Protein AF-A0A3M2FZG3-F1 (afdb_monomer)

Sequence (244 aa):
MKASSLSQKQAELKSMISYQIGRGCAVELEMIRLAETPLAEINPTALADAHWKLSLSLSPRRPELVHLMQSGSHSWASFLGAIPELRRWVIFHLLSVLVFVGVIVTAAQVNDLWWRVAAYTSGAILGATIITVLTLSQKVFNLVYQPEEDRPQGWLFGIRVGFGIALGFALPGDAMLPIIEPSIANPLLAVLGGYSGSIVVEAYRGGVRMYRLMIRRVQEIYAWMRESLRWIHHVIQSIHRKSA

Nearest PDB structures (foldseek):
  8wa3-assembly1_R  TM=3.797E-01  e=3.184E+00  Homo sapiens
  7ew4-assembly1_R  TM=3.924E-01  e=4.025E+00  Homo sapiens
  8q1b-assembly1_c  TM=2.054E-01  e=7.064E+00  Schizosaccharomyces pombe

Foldseek 3Di:
DDLVVLVVLLVLLVVLVVVCVVVVHDDPPVSVVLSVDDSVPHDSVVSVVSSVVSLVVRQPPPVQLVCLVVVVDPDPVVVQHSDPVLNVLSVQLVVLVVQLVVLLVVCVVDVDPVSLLSNQLSLLLNLQSVQLSVVVRCSSVVSDDDPVPPPPSVVLLVQLSVQLSCQLVVDQQCVVPVVDDSSNSSSNSSSNSSNLSVLVVVCVVPDDVSVVVSVVVSVVVVVVVVVVVVVVVVVVVVVVVVVD

Mean predicted aligned error: 15.55 Å

Secondary structure (DSSP, 8-state):
--HHHHHHHHHHHHHHHHHHHHTT----HHHHHHHHS-TTT--HHHHHHHHHHHHHHHSS--HHHHHHHHS----HHHHT-SSHHHHHHHHHHHHHHHHHHHHHHHHHHS--HHHHHHHHHHHHHHHHHHHHHHHHHHHHHH----GGG-S-HHHHHHHHHHHHHHHHHHS-HHHHSTTS-HHHHHHHHHHHHHHHHHHHHHHHHH-GGGHHHHHHHHHHHHHHHHHHHHHHHHHHHHHHTT--

Solvent-accessible surface area (backbone atoms only — not comparable to full-atom values): 12912 Å² total; per-residue (Å²): 134,60,72,74,58,51,59,49,49,37,52,51,36,43,55,51,51,52,52,36,52,77,69,74,43,91,71,63,68,67,54,56,52,60,45,68,46,56,80,93,77,53,55,70,64,61,52,51,49,44,37,47,58,48,40,58,68,62,15,90,43,51,70,67,33,52,47,52,69,69,60,71,57,90,45,77,63,55,75,45,31,74,47,74,66,48,26,53,41,44,53,50,33,56,50,29,49,54,50,29,54,53,34,38,57,48,28,64,74,40,91,42,71,67,38,48,52,46,22,21,48,32,16,2,44,35,14,21,32,53,44,51,44,51,52,49,50,48,44,66,72,67,54,62,72,57,81,90,63,73,58,63,66,67,58,59,40,49,53,7,26,52,39,0,36,51,42,22,71,73,45,64,21,49,79,77,36,70,91,40,59,54,75,53,22,22,25,51,40,0,18,51,22,3,36,52,21,56,49,57,55,44,42,74,70,63,46,87,84,42,62,65,58,44,54,52,52,53,50,52,51,53,51,52,47,55,51,52,52,51,49,51,52,50,51,54,54,56,52,55,66,73,77,109

Structure (mmCIF, N/CA/C/O backbone):
data_AF-A0A3M2FZG3-F1
#
_entry.id   AF-A0A3M2FZG3-F1
#
loop_
_atom_site.group_PDB
_atom_site.id
_atom_site.type_symbol
_atom_site.label_atom_id
_atom_site.label_alt_id
_atom_site.label_comp_id
_atom_site.label_asym_id
_atom_site.label_entity_id
_atom_site.label_seq_id
_atom_site.pdbx_PDB_ins_code
_atom_site.Cartn_x
_atom_site.Cartn_y
_atom_site.Cartn_z
_atom_site.occupancy
_atom_site.B_iso_or_equiv
_atom_site.auth_seq_id
_atom_site.auth_comp_id
_atom_site.auth_asym_id
_atom_site.auth_atom_id
_atom_site.pdbx_PDB_model_num
ATOM 1 N N . MET A 1 1 ? -27.263 16.418 19.079 1.00 49.25 1 MET A N 1
ATOM 2 C CA . MET A 1 1 ? -26.901 15.247 18.240 1.00 49.25 1 MET A CA 1
ATOM 3 C C . MET A 1 1 ? -28.152 14.757 17.521 1.00 49.25 1 MET A C 1
ATOM 5 O O . MET A 1 1 ? -29.189 14.688 18.162 1.00 49.25 1 MET A O 1
ATOM 9 N N . LYS A 1 2 ? -28.102 14.481 16.210 1.00 48.41 2 LYS A N 1
ATOM 10 C CA . LYS A 1 2 ? -29.268 13.971 15.454 1.00 48.41 2 LYS A CA 1
ATOM 11 C C . LYS A 1 2 ? -29.508 12.492 15.789 1.00 48.41 2 LYS A C 1
ATOM 13 O O . LYS A 1 2 ? -28.533 11.763 15.954 1.00 48.41 2 LYS A O 1
ATOM 18 N N . ALA A 1 3 ? -30.760 12.032 15.827 1.00 50.44 3 ALA A N 1
ATOM 19 C CA . ALA A 1 3 ? -31.110 10.632 16.123 1.00 50.44 3 ALA A CA 1
ATOM 20 C C . ALA A 1 3 ? -30.364 9.607 15.237 1.00 50.44 3 ALA A C 1
ATOM 22 O O . ALA A 1 3 ? -29.937 8.565 15.726 1.00 50.44 3 ALA A O 1
ATOM 23 N N . SER A 1 4 ? -30.085 9.959 13.975 1.00 54.38 4 SER A N 1
ATOM 24 C CA . SER A 1 4 ? -29.298 9.139 13.040 1.00 54.38 4 SER A CA 1
ATOM 25 C C . SER A 1 4 ? -27.842 8.903 13.473 1.00 54.38 4 SER A C 1
ATOM 27 O O . SER A 1 4 ? -27.245 7.900 13.102 1.00 54.38 4 SER A O 1
ATOM 29 N N . SER A 1 5 ? -27.261 9.812 14.265 1.00 70.31 5 SER A N 1
ATOM 30 C CA . SER A 1 5 ? -25.892 9.678 14.791 1.00 70.31 5 SER A CA 1
ATOM 31 C C . SER A 1 5 ? -25.808 8.777 16.026 1.00 70.31 5 SER A C 1
ATOM 33 O O . SER A 1 5 ? -24.759 8.198 16.289 1.00 70.31 5 SER A O 1
ATOM 35 N N . LEU A 1 6 ? -26.909 8.639 16.774 1.00 72.06 6 LEU A N 1
ATOM 36 C CA . LEU A 1 6 ? -26.988 7.786 17.963 1.00 72.06 6 LEU A CA 1
ATOM 37 C C . LEU A 1 6 ? -27.172 6.318 17.583 1.00 72.06 6 LEU A C 1
ATOM 39 O O . LEU A 1 6 ? -26.445 5.467 18.087 1.00 72.06 6 LEU A O 1
ATOM 43 N N . SER A 1 7 ? -28.076 6.038 16.641 1.00 74.06 7 SER A N 1
ATOM 44 C CA . SER A 1 7 ? -28.278 4.686 16.108 1.00 74.06 7 SER A CA 1
ATOM 45 C C . SER A 1 7 ? -27.004 4.125 15.481 1.00 74.06 7 SER A C 1
ATOM 47 O O . SER A 1 7 ? -26.666 2.965 15.701 1.00 74.06 7 SER A O 1
ATOM 49 N N . GLN A 1 8 ? -26.263 4.963 14.749 1.00 70.75 8 GLN A N 1
ATOM 50 C CA . GLN A 1 8 ? -24.986 4.579 14.159 1.00 70.75 8 GLN A CA 1
ATOM 51 C C . GLN A 1 8 ? -23.933 4.269 15.236 1.00 70.75 8 GLN A C 1
ATOM 53 O O . GLN A 1 8 ? -23.361 3.184 15.218 1.00 70.75 8 GLN A O 1
ATOM 58 N N . LYS A 1 9 ? -23.742 5.154 16.224 1.00 68.88 9 LYS A N 1
ATOM 59 C CA . LYS A 1 9 ? -22.801 4.923 17.336 1.00 68.88 9 LYS A CA 1
ATOM 60 C C . LYS A 1 9 ? -23.129 3.673 18.150 1.00 68.88 9 LYS A C 1
ATOM 62 O O . LYS A 1 9 ? -22.224 2.985 18.609 1.00 68.88 9 LYS A O 1
ATOM 67 N N . GLN A 1 10 ? -24.410 3.361 18.332 1.00 78.88 10 GLN A N 1
ATOM 68 C CA . GLN A 1 10 ? -24.822 2.145 19.026 1.00 78.88 10 GLN A CA 1
ATOM 69 C C . GLN A 1 10 ? -24.515 0.884 18.207 1.00 78.88 10 GLN A C 1
ATOM 71 O O . GLN A 1 10 ? -24.037 -0.104 18.763 1.00 78.88 10 GLN A O 1
ATOM 76 N N . ALA A 1 11 ? -24.749 0.911 16.892 1.00 70.31 11 ALA A N 1
ATOM 77 C CA . ALA A 1 11 ? -24.386 -0.191 16.003 1.00 70.31 11 ALA A CA 1
ATOM 78 C C . ALA A 1 11 ? -22.863 -0.411 15.962 1.00 70.31 11 ALA A C 1
ATOM 80 O O . ALA A 1 11 ? -22.399 -1.547 16.064 1.00 70.31 11 ALA A O 1
ATOM 81 N N . GLU A 1 12 ? -22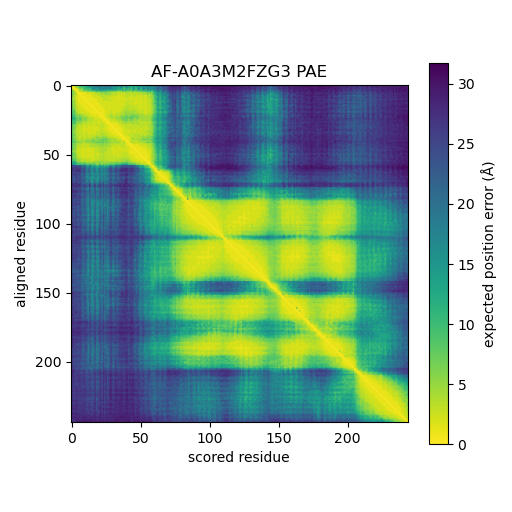.091 0.676 15.891 1.00 63.59 12 GLU A N 1
ATOM 82 C CA . GLU A 1 12 ? -20.628 0.661 15.971 1.00 63.59 12 GLU A CA 1
ATOM 83 C C . GLU A 1 12 ? -20.161 0.055 17.302 1.00 63.59 12 GLU A C 1
ATOM 85 O O . GLU A 1 12 ? -19.344 -0.864 17.292 1.00 63.59 12 GLU A O 1
ATOM 90 N N . LEU A 1 13 ? -20.741 0.475 18.436 1.00 77.62 13 LEU A N 1
ATOM 91 C CA . LEU A 1 13 ? -20.451 -0.088 19.759 1.00 77.62 13 LEU A CA 1
ATOM 92 C C . LEU A 1 13 ? -20.741 -1.597 19.824 1.00 77.62 13 LEU A C 1
ATOM 94 O O . LEU A 1 13 ? -19.891 -2.349 20.292 1.00 77.62 13 LEU A O 1
ATOM 98 N N . LYS A 1 14 ? -21.883 -2.070 19.307 1.00 77.88 14 LYS A N 1
ATOM 99 C CA . LYS A 1 14 ? -22.203 -3.511 19.261 1.00 77.88 14 LYS A CA 1
ATOM 100 C C . LYS A 1 14 ? -21.177 -4.304 18.455 1.00 77.88 14 LYS A C 1
ATOM 102 O O . LYS A 1 14 ? -20.663 -5.306 18.944 1.00 77.88 14 LYS A O 1
ATOM 107 N N . SER A 1 15 ? -20.847 -3.836 17.250 1.00 64.69 15 SER A N 1
ATOM 108 C CA . SER A 1 15 ? -19.850 -4.490 16.393 1.00 64.69 15 SER A CA 1
ATOM 109 C C . SER A 1 15 ? -18.489 -4.573 17.081 1.00 64.69 15 SER A C 1
ATOM 111 O O . SER A 1 15 ? -17.797 -5.587 17.006 1.00 64.69 15 SER A O 1
ATOM 113 N N . MET A 1 16 ? -18.119 -3.497 17.764 1.00 68.50 16 MET A N 1
ATOM 114 C CA . MET A 1 16 ? -16.891 -3.370 18.522 1.00 68.50 16 MET A CA 1
ATOM 115 C C . MET A 1 16 ? -16.822 -4.370 19.698 1.00 68.50 16 MET A C 1
ATOM 117 O O . MET A 1 16 ? -15.822 -5.071 19.865 1.00 68.50 16 MET A O 1
ATOM 121 N N . ILE A 1 17 ? -17.907 -4.516 20.462 1.00 77.06 17 ILE A N 1
ATOM 122 C CA . ILE A 1 17 ? -18.023 -5.495 21.556 1.00 77.06 17 ILE A CA 1
ATOM 123 C C . ILE A 1 17 ? -17.919 -6.927 21.027 1.00 77.06 17 ILE A C 1
ATOM 125 O O . ILE A 1 17 ? -17.125 -7.718 21.540 1.00 77.06 17 ILE A O 1
ATOM 129 N N . SER A 1 18 ? -18.678 -7.261 19.979 1.00 69.50 18 SER A N 1
ATOM 130 C CA . SER A 1 18 ? -18.643 -8.595 19.369 1.00 69.50 18 SER A CA 1
ATOM 131 C C . SER A 1 18 ? -17.243 -8.961 18.878 1.00 69.50 18 SER A C 1
ATOM 133 O O . SER A 1 18 ? -16.816 -10.102 19.049 1.00 69.50 18 SER A O 1
ATOM 135 N N . TYR A 1 19 ? -16.503 -7.995 18.329 1.00 65.25 19 TYR A N 1
ATOM 136 C CA . TYR A 1 19 ? -15.120 -8.201 17.914 1.00 65.25 19 T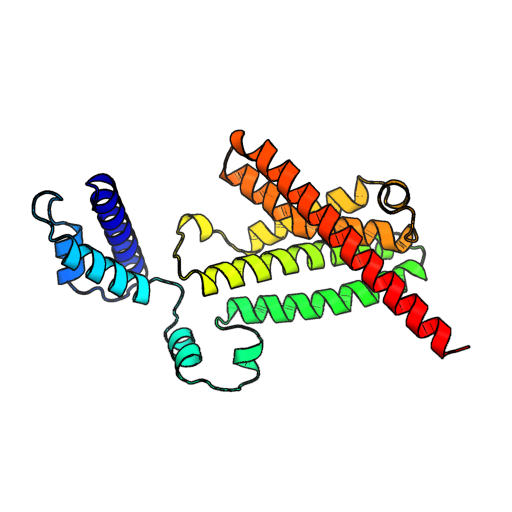YR A CA 1
ATOM 137 C C . TYR A 1 19 ? -14.194 -8.530 19.097 1.00 65.25 19 TYR A C 1
ATOM 139 O O . TYR A 1 19 ? -13.413 -9.477 19.003 1.00 65.25 19 TYR A O 1
ATOM 147 N N . GLN A 1 20 ? -14.282 -7.805 20.221 1.00 68.00 20 GLN A N 1
ATOM 148 C CA . GLN A 1 20 ? -13.470 -8.105 21.412 1.00 68.00 20 GLN A CA 1
ATOM 149 C C . GLN A 1 20 ? -13.779 -9.483 21.993 1.00 68.00 20 GLN A C 1
ATOM 151 O O . GLN A 1 20 ? -12.858 -10.257 22.253 1.00 68.00 20 GLN A O 1
ATOM 156 N N . ILE A 1 21 ? -15.064 -9.814 22.136 1.00 74.12 21 ILE A N 1
ATOM 157 C CA . ILE A 1 21 ? -15.497 -11.115 22.659 1.00 74.12 21 ILE A CA 1
ATOM 158 C C . ILE A 1 21 ? -15.020 -12.244 21.736 1.00 74.12 21 ILE A C 1
ATOM 160 O O . ILE A 1 21 ? -14.450 -13.223 22.212 1.00 74.12 21 ILE A O 1
ATOM 164 N N . GLY A 1 22 ? -15.150 -12.081 20.414 1.00 54.38 22 GLY A N 1
ATOM 165 C CA . GLY A 1 22 ? -14.656 -13.047 19.424 1.00 54.38 22 GLY A CA 1
ATOM 166 C C . GLY A 1 22 ? -13.134 -13.247 19.439 1.00 54.38 22 GLY A C 1
ATOM 167 O O . GLY A 1 22 ? -12.639 -14.249 18.926 1.00 54.38 22 GLY A O 1
ATOM 168 N N . ARG A 1 23 ? -12.381 -12.324 20.048 1.00 57.72 23 ARG A N 1
ATOM 169 C CA . ARG A 1 23 ? -10.926 -12.407 20.259 1.00 57.72 23 ARG A CA 1
ATOM 170 C C . ARG A 1 23 ? -10.541 -12.859 21.673 1.00 57.72 23 ARG A C 1
ATOM 172 O O . ARG A 1 23 ? -9.351 -12.930 21.966 1.00 57.72 23 ARG A O 1
ATOM 179 N N . GLY A 1 24 ? -11.514 -13.162 22.536 1.00 50.62 24 GLY A N 1
ATOM 180 C CA . GLY A 1 24 ? -11.281 -13.538 23.932 1.00 50.62 24 GLY A CA 1
ATOM 181 C C . GLY A 1 24 ? -10.873 -12.369 24.836 1.00 50.62 24 GLY A C 1
ATOM 182 O O . GLY A 1 24 ? -10.316 -12.592 25.908 1.00 50.62 24 GLY A O 1
ATOM 183 N N . CYS A 1 25 ? -11.112 -11.124 24.416 1.00 63.06 25 CYS A N 1
ATOM 184 C CA . CYS A 1 25 ? -10.852 -9.942 25.230 1.00 63.06 25 CYS A CA 1
ATOM 185 C C . CYS A 1 25 ? -12.020 -9.683 26.192 1.00 63.06 25 CYS A C 1
ATOM 187 O O . CYS A 1 25 ? -13.188 -9.821 25.824 1.00 63.06 25 CYS A O 1
ATOM 189 N N . ALA A 1 26 ? -11.699 -9.282 27.423 1.00 70.50 26 ALA A N 1
ATOM 190 C CA . ALA A 1 26 ? -12.702 -8.892 28.405 1.00 70.50 26 ALA A CA 1
ATOM 191 C C . ALA A 1 26 ? -13.305 -7.528 28.039 1.00 70.50 26 ALA A C 1
ATOM 193 O O . ALA A 1 26 ? -12.577 -6.559 27.832 1.00 70.50 26 ALA A O 1
ATOM 194 N N . VAL A 1 27 ? -14.636 -7.463 28.004 1.00 75.88 27 VAL A N 1
ATOM 195 C CA . VAL A 1 27 ? -15.410 -6.232 27.811 1.00 75.88 27 VAL A CA 1
ATOM 196 C C . VAL A 1 27 ? -16.147 -5.926 29.109 1.00 75.88 27 VAL A C 1
ATOM 198 O O . VAL A 1 27 ? -16.739 -6.822 29.712 1.00 75.88 27 VAL A O 1
ATOM 201 N N . GLU A 1 28 ? -16.135 -4.666 29.541 1.00 81.38 28 GLU A N 1
ATOM 202 C CA . GLU A 1 28 ? -16.896 -4.237 30.715 1.00 81.38 28 GLU A CA 1
ATOM 203 C C . GLU A 1 28 ? -18.400 -4.464 30.504 1.00 81.38 28 GLU A C 1
ATOM 205 O O . GLU A 1 28 ? -18.985 -4.052 29.499 1.00 81.38 28 GLU A O 1
ATOM 210 N N . LEU A 1 29 ? -19.047 -5.093 31.487 1.00 80.19 29 LEU A N 1
ATOM 211 C CA . LEU A 1 29 ? -20.464 -5.465 31.429 1.00 80.19 29 LEU A CA 1
ATOM 212 C C . LEU A 1 29 ? -21.387 -4.251 31.235 1.00 80.19 29 LEU A C 1
ATOM 214 O O . LEU A 1 29 ? -22.436 -4.358 30.602 1.00 80.19 29 LEU A O 1
ATOM 218 N N . GLU A 1 30 ? -20.980 -3.085 31.740 1.00 84.00 30 GLU A N 1
ATOM 219 C CA . GLU A 1 30 ? -21.686 -1.818 31.538 1.00 84.00 30 GLU A CA 1
ATOM 220 C C . GLU A 1 30 ? -21.720 -1.394 30.066 1.00 84.00 30 GLU A C 1
ATOM 222 O O . GLU A 1 30 ? -22.748 -0.906 29.603 1.00 84.00 30 GLU A O 1
ATOM 227 N N . MET A 1 31 ? -20.654 -1.641 29.298 1.00 82.00 31 MET A N 1
ATOM 228 C CA . MET A 1 31 ? -20.615 -1.314 27.868 1.00 82.00 31 MET A CA 1
ATOM 229 C C . MET A 1 31 ? -21.543 -2.220 27.057 1.00 82.00 31 MET A C 1
ATOM 231 O O . MET A 1 31 ? -22.193 -1.749 26.125 1.00 82.00 31 MET A O 1
ATOM 235 N N . ILE A 1 32 ? -21.650 -3.497 27.441 1.00 84.25 32 ILE A N 1
ATOM 236 C CA . ILE A 1 32 ? -22.584 -4.463 26.837 1.00 84.25 32 ILE A CA 1
ATOM 237 C C . ILE A 1 32 ? -24.025 -4.022 27.092 1.00 84.25 32 ILE A C 1
ATOM 239 O O . ILE A 1 32 ? -24.800 -3.860 26.150 1.00 84.25 32 ILE A O 1
ATOM 243 N N . ARG A 1 33 ? -24.358 -3.723 28.351 1.00 86.06 33 ARG A N 1
ATOM 244 C CA . ARG A 1 33 ? -25.690 -3.235 28.735 1.00 86.06 33 ARG A CA 1
ATOM 245 C C . ARG A 1 33 ? -26.054 -1.939 28.017 1.00 86.06 33 ARG A C 1
ATOM 247 O O . ARG A 1 33 ? -27.167 -1.803 27.512 1.00 86.06 33 ARG A O 1
ATOM 254 N N . LEU A 1 34 ? -25.109 -1.007 27.914 1.00 86.50 34 LEU A N 1
ATOM 255 C CA . LEU A 1 34 ? -25.315 0.258 27.218 1.00 86.50 34 LEU A CA 1
ATOM 256 C C . LEU A 1 34 ? -25.531 0.062 25.711 1.00 86.50 34 LEU A C 1
ATOM 258 O O . LEU A 1 34 ? -26.360 0.745 25.117 1.00 86.50 34 LEU A O 1
ATOM 262 N N . ALA A 1 35 ? -24.833 -0.891 25.089 1.00 84.00 35 ALA A N 1
ATOM 263 C CA . ALA A 1 35 ? -25.041 -1.235 23.688 1.00 84.00 35 ALA A CA 1
ATOM 264 C C . ALA A 1 35 ? -26.425 -1.858 23.442 1.00 84.00 35 ALA A C 1
ATOM 266 O O . ALA A 1 35 ? -26.995 -1.653 22.373 1.00 84.00 35 ALA A O 1
ATOM 267 N N . GLU A 1 36 ? -26.989 -2.581 24.408 1.00 88.19 36 GLU A N 1
ATOM 268 C CA . GLU A 1 36 ? -28.308 -3.226 24.313 1.00 88.19 36 GLU A CA 1
ATOM 269 C C . GLU A 1 36 ? -29.482 -2.316 24.702 1.00 88.19 36 GLU A C 1
ATOM 271 O O . GLU A 1 36 ? -30.622 -2.609 24.345 1.00 88.19 36 GLU A O 1
ATOM 276 N N . THR A 1 37 ? -29.214 -1.192 25.369 1.00 88.69 37 THR A N 1
ATOM 277 C CA . THR A 1 37 ? -30.249 -0.261 25.842 1.00 88.69 37 THR A CA 1
ATOM 278 C C . THR A 1 37 ? -31.035 0.348 24.665 1.00 88.69 37 THR A C 1
ATOM 280 O O . THR A 1 37 ? -30.426 0.772 23.679 1.00 88.69 37 THR A O 1
ATOM 283 N N . PRO A 1 38 ? -32.377 0.434 24.716 1.00 88.25 38 PRO A N 1
ATOM 284 C CA . PRO A 1 38 ? -33.164 1.073 23.661 1.00 88.25 38 PRO A CA 1
ATOM 285 C C . PRO A 1 38 ? -32.724 2.523 23.394 1.00 88.25 38 PRO A C 1
ATOM 287 O O . PRO A 1 38 ? -32.447 3.278 24.323 1.00 88.25 38 PRO A O 1
ATOM 290 N N . LEU A 1 39 ? -32.716 2.952 22.124 1.00 82.88 39 LEU A N 1
ATOM 291 C CA . LEU A 1 39 ? -32.279 4.307 21.728 1.00 82.88 39 LEU A CA 1
ATOM 292 C C . LEU A 1 39 ? -33.028 5.439 22.444 1.00 82.88 39 LEU A C 1
ATOM 294 O O . LEU A 1 39 ? -32.463 6.514 22.625 1.00 82.88 39 LEU A O 1
ATOM 298 N N . ALA A 1 40 ? -34.285 5.202 22.829 1.00 80.75 40 ALA A N 1
ATOM 299 C CA . ALA A 1 40 ? -35.118 6.171 23.539 1.00 80.75 40 ALA A CA 1
ATOM 300 C C . ALA A 1 40 ? -34.653 6.431 24.985 1.00 80.75 40 ALA A C 1
ATOM 302 O O . ALA A 1 40 ? -34.950 7.486 25.536 1.00 80.75 40 ALA A O 1
ATOM 303 N N . GLU A 1 41 ? -33.913 5.492 25.578 1.00 83.50 41 GLU A N 1
ATOM 304 C CA . GLU A 1 41 ? -33.485 5.505 26.984 1.00 83.50 41 GLU A CA 1
ATOM 305 C C . GLU A 1 41 ? -31.965 5.684 27.128 1.00 83.50 41 GLU A C 1
ATOM 307 O O . GLU A 1 41 ? -31.431 5.805 28.231 1.00 83.50 41 GLU A O 1
ATOM 312 N N . ILE A 1 42 ? -31.247 5.720 26.004 1.00 83.88 42 ILE A N 1
ATOM 313 C CA . ILE A 1 42 ? -29.795 5.855 25.969 1.00 83.88 42 ILE A CA 1
ATOM 314 C C . ILE A 1 42 ? -29.373 7.275 26.344 1.00 83.88 42 ILE A C 1
ATOM 316 O O . ILE A 1 42 ? -29.794 8.257 25.731 1.00 83.88 42 ILE A O 1
ATOM 320 N N . ASN A 1 43 ? -28.450 7.382 27.302 1.00 85.50 43 ASN A N 1
ATOM 321 C CA . ASN A 1 43 ? -27.734 8.626 27.553 1.00 85.50 43 ASN A CA 1
ATOM 322 C C . ASN A 1 43 ? -26.691 8.844 26.430 1.00 85.50 43 ASN A C 1
ATOM 324 O O . ASN A 1 43 ? -25.735 8.066 26.334 1.00 85.50 43 ASN A O 1
ATOM 328 N N . PRO A 1 44 ? -26.823 9.900 25.598 1.00 78.12 44 PRO A N 1
ATOM 329 C CA . PRO A 1 44 ? -25.916 10.168 24.480 1.00 78.12 44 PRO A CA 1
ATOM 330 C C . PRO A 1 44 ? -24.450 10.291 24.892 1.00 78.12 44 PRO A C 1
ATOM 332 O O . PRO A 1 44 ? -23.565 9.864 24.151 1.00 78.12 44 PRO A O 1
ATOM 335 N N . THR A 1 45 ? -24.198 10.878 26.063 1.00 80.88 45 THR A N 1
ATOM 336 C CA . THR A 1 45 ? -22.852 11.124 26.583 1.00 80.88 45 THR A CA 1
ATOM 337 C C . THR A 1 45 ? -22.217 9.820 27.040 1.00 80.88 45 THR A C 1
ATOM 339 O O . THR A 1 45 ? -21.097 9.521 26.646 1.00 80.88 45 THR A O 1
ATOM 342 N N . ALA A 1 46 ? -22.969 8.987 27.767 1.00 80.88 46 ALA A N 1
ATOM 343 C CA . ALA A 1 46 ? -22.499 7.664 28.169 1.00 80.88 46 ALA A CA 1
ATOM 344 C C . ALA A 1 46 ? -22.205 6.781 26.948 1.00 80.88 46 ALA A C 1
ATOM 346 O O . ALA A 1 46 ? -21.185 6.096 26.914 1.00 80.88 46 ALA A O 1
ATOM 347 N N . LEU A 1 47 ? -23.062 6.826 25.917 1.00 79.81 47 LEU A N 1
ATOM 348 C CA . LEU A 1 47 ? -22.848 6.081 24.674 1.00 79.81 47 LEU A CA 1
ATOM 349 C C . LEU A 1 47 ? -21.602 6.573 23.931 1.00 79.81 47 LEU A C 1
ATOM 351 O O . LEU A 1 47 ? -20.829 5.760 23.432 1.00 79.81 47 LEU A O 1
ATOM 355 N N . ALA A 1 48 ? -21.393 7.888 23.861 1.00 71.56 48 ALA A N 1
ATOM 356 C CA . ALA A 1 48 ? -20.201 8.464 23.254 1.00 71.56 48 ALA A CA 1
ATOM 357 C C . ALA A 1 48 ? -18.926 8.090 24.026 1.00 71.56 48 ALA A C 1
ATOM 359 O O . ALA A 1 48 ? -17.940 7.731 23.386 1.00 71.56 48 ALA A O 1
ATOM 360 N N . ASP A 1 49 ? -18.963 8.102 25.359 1.00 77.62 49 ASP A N 1
ATOM 361 C CA . ASP A 1 49 ? -17.837 7.730 26.220 1.00 77.62 49 ASP A CA 1
ATOM 362 C C . ASP A 1 49 ? -17.520 6.237 26.145 1.00 77.62 49 ASP A C 1
ATOM 364 O O . ASP A 1 49 ? -16.354 5.868 26.034 1.00 77.62 49 ASP A O 1
ATOM 368 N N . ALA A 1 50 ? -18.528 5.364 26.157 1.00 79.56 50 ALA A N 1
ATOM 369 C CA . ALA A 1 50 ? -18.334 3.927 25.981 1.00 79.56 50 ALA A CA 1
ATOM 370 C C . ALA A 1 50 ? -17.810 3.610 24.579 1.00 79.56 50 ALA A C 1
ATOM 372 O O . ALA A 1 50 ? -16.842 2.869 24.438 1.00 79.56 50 ALA A O 1
ATOM 373 N N . HIS A 1 51 ? -18.384 4.230 23.545 1.00 76.06 51 HIS A N 1
ATOM 374 C CA . HIS A 1 51 ? -17.879 4.135 22.180 1.00 76.06 51 HIS A CA 1
ATOM 375 C C . HIS A 1 51 ? -16.433 4.622 22.095 1.00 76.06 51 HIS A C 1
ATOM 377 O O . HIS A 1 51 ? -15.613 3.978 21.456 1.00 76.06 51 HIS A O 1
ATOM 383 N N . TRP A 1 52 ? -16.093 5.735 22.743 1.00 65.56 52 TRP A N 1
ATOM 384 C CA . TRP A 1 52 ? -14.732 6.254 22.789 1.00 65.56 52 TRP A CA 1
ATOM 385 C C . TRP A 1 52 ? -13.786 5.290 23.509 1.00 65.56 52 TRP A C 1
ATOM 387 O O . TRP A 1 52 ? -12.809 4.855 22.910 1.00 65.56 52 TRP A O 1
ATOM 397 N N . LYS A 1 53 ? -14.091 4.879 24.744 1.00 73.44 53 LYS A N 1
ATOM 398 C CA . LYS A 1 53 ? -13.287 3.931 25.535 1.00 73.44 53 LYS A CA 1
ATOM 399 C C . LYS A 1 53 ? -13.080 2.605 24.812 1.00 73.44 53 LYS A C 1
ATOM 401 O O . LYS A 1 53 ? -11.960 2.104 24.760 1.00 73.44 53 LYS A O 1
ATOM 406 N N . LEU A 1 54 ? -14.138 2.060 24.221 1.00 72.44 54 LEU A N 1
ATOM 407 C CA . LEU A 1 54 ? -14.063 0.804 23.494 1.00 72.44 54 LEU A CA 1
ATOM 408 C C . LEU A 1 54 ? -13.339 0.986 22.155 1.00 72.44 54 LEU A C 1
ATOM 410 O O . LEU A 1 54 ? -12.515 0.162 21.785 1.00 72.44 54 LEU A O 1
ATOM 414 N N . SER A 1 55 ? -13.527 2.115 21.468 1.00 62.94 55 SER A N 1
ATOM 415 C CA . SER A 1 55 ? -12.710 2.456 20.301 1.00 62.94 55 SER A CA 1
ATOM 416 C C . SER A 1 55 ? -11.238 2.640 20.671 1.00 62.94 55 SER A C 1
ATOM 418 O O . SER A 1 55 ? -10.381 2.280 19.882 1.00 62.94 55 SER A O 1
ATOM 420 N N . LEU A 1 56 ? -10.894 3.107 21.875 1.00 60.38 56 LEU A N 1
ATOM 421 C CA . LEU A 1 56 ? -9.502 3.172 22.327 1.00 60.38 56 LEU A CA 1
ATOM 422 C C . LEU A 1 56 ? -8.894 1.782 22.541 1.00 60.38 56 LEU A C 1
ATOM 424 O O . LEU A 1 56 ? -7.689 1.627 22.337 1.00 60.38 56 LEU A O 1
ATOM 428 N N . SER A 1 57 ? -9.707 0.796 22.924 1.00 61.34 57 SER A N 1
ATOM 429 C CA . SER A 1 57 ? -9.288 -0.599 23.079 1.00 61.34 57 SER A CA 1
ATOM 430 C C . SER A 1 57 ? -9.424 -1.437 21.795 1.00 61.34 57 SER A C 1
ATOM 432 O O . SER A 1 57 ? -8.862 -2.527 21.732 1.00 61.34 57 SER A O 1
ATOM 434 N N . LEU A 1 58 ? -10.121 -0.935 20.764 1.00 54.72 58 LEU A N 1
ATOM 435 C CA . LEU A 1 58 ? -10.377 -1.615 19.478 1.00 54.72 58 LEU A CA 1
ATOM 436 C C . LEU A 1 58 ? -9.720 -0.999 18.247 1.00 54.72 58 LEU A C 1
ATOM 438 O O . LEU A 1 58 ? -9.477 -1.694 17.263 1.00 54.72 58 LEU A O 1
ATOM 442 N N . SER A 1 59 ? -9.420 0.295 18.283 1.00 46.50 59 SER A N 1
ATOM 443 C CA . SER A 1 59 ? -8.511 0.948 17.338 1.00 46.50 59 SER A CA 1
ATOM 444 C C . SER A 1 59 ? -7.156 0.226 17.424 1.00 46.50 59 SER A C 1
ATOM 446 O O . SER A 1 59 ? -6.911 -0.424 18.443 1.00 46.50 59 SER A O 1
ATOM 448 N N . PRO A 1 60 ? -6.251 0.263 16.423 1.00 45.03 60 PRO A N 1
ATOM 449 C CA . PRO A 1 60 ? -5.080 -0.616 16.371 1.00 45.03 60 PRO A CA 1
ATOM 450 C C . PRO A 1 60 ? -3.995 -0.212 17.384 1.00 45.03 60 PRO A C 1
ATOM 452 O O . PRO A 1 60 ? -2.803 -0.279 17.120 1.00 45.03 60 PRO A O 1
ATOM 455 N N . ARG A 1 61 ? -4.383 0.199 18.582 1.00 46.22 61 ARG A N 1
ATOM 456 C CA . ARG A 1 61 ? -3.593 0.292 19.785 1.00 46.22 61 ARG A CA 1
ATOM 457 C C . ARG A 1 61 ? -3.458 -1.104 20.374 1.00 46.22 61 ARG A C 1
ATOM 459 O O . ARG A 1 61 ? -4.044 -1.438 21.397 1.00 46.22 61 ARG A O 1
ATOM 466 N N . ARG A 1 62 ? -2.567 -1.900 19.770 1.00 51.81 62 ARG A N 1
ATOM 467 C CA . ARG A 1 62 ? -1.791 -2.828 20.605 1.00 51.81 62 ARG A CA 1
ATOM 468 C C . ARG A 1 62 ? -1.274 -1.995 21.789 1.00 51.81 62 ARG A C 1
ATOM 470 O O . ARG A 1 62 ? -0.828 -0.876 21.534 1.00 51.81 62 ARG A O 1
ATOM 477 N N . PRO A 1 63 ? -1.336 -2.461 23.043 1.00 45.88 63 PRO A N 1
ATOM 478 C CA . PRO A 1 63 ? -0.837 -1.711 24.202 1.00 45.88 63 PRO A CA 1
ATOM 479 C C . PRO A 1 63 ? 0.569 -1.124 23.968 1.00 45.88 63 PRO A C 1
ATOM 481 O O . PRO A 1 63 ? 0.863 0.003 24.352 1.00 45.88 63 PRO A O 1
ATOM 484 N N . GLU A 1 64 ? 1.382 -1.851 23.199 1.00 44.28 64 GLU A N 1
ATOM 485 C CA . GLU A 1 64 ? 2.677 -1.457 22.637 1.00 44.28 64 GLU A CA 1
ATOM 486 C C . GLU A 1 64 ? 2.663 -0.112 21.884 1.00 44.28 64 GLU A C 1
ATOM 488 O O . GLU A 1 64 ? 3.580 0.681 22.046 1.00 44.28 64 GLU A O 1
ATOM 493 N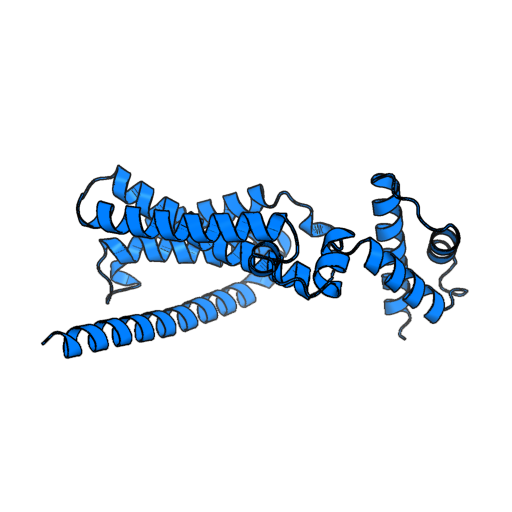 N . LEU A 1 65 ? 1.634 0.171 21.078 1.00 42.47 65 LEU A N 1
ATOM 494 C CA . LEU A 1 65 ? 1.476 1.395 20.285 1.00 42.47 65 LEU A CA 1
ATOM 495 C C . LEU A 1 65 ? 1.217 2.622 21.159 1.00 42.47 65 LEU A C 1
ATOM 497 O O . LEU A 1 65 ? 1.795 3.682 20.933 1.00 42.47 65 LEU A O 1
ATOM 501 N N . VAL A 1 66 ? 0.339 2.472 22.153 1.00 48.22 66 VAL A N 1
ATOM 502 C CA . VAL A 1 66 ? 0.031 3.525 23.131 1.00 48.22 66 VAL A CA 1
ATOM 503 C C . VAL A 1 66 ? 1.262 3.790 23.973 1.00 48.22 66 VAL A C 1
ATOM 505 O O . VAL A 1 66 ? 1.643 4.943 24.134 1.00 48.22 66 VAL A O 1
ATOM 508 N N . HIS A 1 67 ? 1.939 2.728 24.406 1.00 47.69 67 HIS A N 1
ATOM 509 C CA . HIS A 1 67 ? 3.201 2.837 25.113 1.00 47.69 67 HIS A CA 1
ATOM 510 C C . HIS A 1 67 ? 4.282 3.507 24.254 1.00 47.69 67 HIS A C 1
ATOM 512 O O . HIS A 1 67 ? 4.980 4.374 24.753 1.00 47.69 67 HIS A O 1
ATOM 518 N N . LEU A 1 68 ? 4.398 3.214 22.955 1.00 43.25 68 LEU A N 1
ATOM 519 C CA . LEU A 1 68 ? 5.342 3.879 22.038 1.00 43.25 68 LEU A CA 1
ATOM 520 C C . LEU A 1 68 ? 5.012 5.354 21.786 1.00 43.25 68 LEU A C 1
ATOM 522 O O . LEU A 1 68 ? 5.921 6.176 21.728 1.00 43.25 68 LEU A O 1
ATOM 526 N N . MET A 1 69 ? 3.730 5.702 21.668 1.00 44.84 69 MET A N 1
ATOM 527 C CA . MET A 1 69 ? 3.289 7.093 21.534 1.00 44.84 69 MET A CA 1
ATOM 528 C C . MET A 1 69 ? 3.466 7.894 22.832 1.00 44.84 69 MET A C 1
ATOM 530 O O . MET A 1 69 ? 3.750 9.085 22.772 1.00 44.84 69 MET A O 1
ATOM 534 N N . GLN A 1 70 ? 3.299 7.258 23.995 1.00 46.28 70 GLN A N 1
ATOM 535 C CA . GLN A 1 70 ? 3.413 7.895 25.313 1.00 46.28 70 GLN A CA 1
ATOM 536 C C . GLN A 1 70 ? 4.847 7.922 25.854 1.00 46.28 70 GLN A C 1
ATOM 538 O O . GLN A 1 70 ? 5.207 8.849 26.568 1.00 46.28 70 GLN A O 1
ATOM 543 N N . SER A 1 71 ? 5.671 6.926 25.523 1.00 43.56 71 SER A N 1
ATOM 544 C CA . SER A 1 71 ? 7.046 6.804 26.032 1.00 43.56 71 SER A CA 1
ATOM 545 C C . SER A 1 71 ? 8.028 7.759 25.362 1.00 43.56 71 SER A C 1
ATOM 547 O O . SER A 1 71 ? 9.164 7.854 25.818 1.00 43.56 71 SER A O 1
ATOM 549 N N . GLY A 1 72 ? 7.634 8.434 24.273 1.00 38.69 72 GLY A N 1
ATOM 550 C CA . GLY A 1 72 ? 8.504 9.358 23.540 1.00 38.69 72 GLY A CA 1
ATOM 551 C C . GLY A 1 72 ? 9.825 8.728 23.081 1.00 38.69 72 GLY A C 1
ATOM 552 O O . GLY A 1 72 ? 10.764 9.451 22.756 1.00 38.69 72 GLY A O 1
ATOM 553 N N . SER A 1 73 ? 9.939 7.393 23.090 1.00 42.84 73 SER A N 1
ATOM 554 C CA . SER A 1 73 ? 11.242 6.740 23.036 1.00 42.84 73 SER A CA 1
ATOM 555 C C . SER A 1 73 ? 11.832 6.837 21.630 1.00 42.84 73 SER A C 1
ATOM 557 O O . SER A 1 73 ? 11.226 6.441 20.630 1.00 42.84 73 SER A O 1
ATOM 559 N N . HIS A 1 74 ? 13.038 7.393 21.548 1.00 49.03 74 HIS A N 1
ATOM 560 C CA . HIS A 1 74 ? 13.821 7.561 20.323 1.00 49.03 74 HIS A CA 1
ATOM 561 C C . HIS A 1 74 ? 14.540 6.258 19.934 1.00 49.03 74 HIS A C 1
ATOM 563 O O . HIS A 1 74 ? 15.754 6.227 19.757 1.00 49.03 74 HIS A O 1
ATOM 569 N N . SER A 1 75 ? 13.809 5.144 19.849 1.00 58.78 75 SER A N 1
ATOM 570 C CA . SER A 1 75 ? 14.361 3.898 19.307 1.00 58.78 75 SER A CA 1
ATOM 571 C C . SER A 1 75 ? 14.220 3.865 17.781 1.00 58.78 75 SER A C 1
ATOM 573 O O . SER A 1 75 ? 13.262 4.389 17.224 1.00 58.78 75 SER A O 1
ATOM 575 N N . TRP A 1 76 ? 15.120 3.188 17.063 1.00 53.34 76 TRP A N 1
ATOM 576 C CA . TRP A 1 76 ? 14.982 2.983 15.607 1.00 53.34 76 TRP A CA 1
ATOM 577 C C . TRP A 1 76 ? 13.617 2.387 15.206 1.00 53.34 76 TRP A C 1
ATOM 579 O O . TRP A 1 76 ? 13.090 2.648 14.126 1.00 53.34 76 TRP A O 1
ATOM 589 N N . ALA A 1 77 ? 13.008 1.624 16.115 1.00 52.84 77 ALA A N 1
ATOM 590 C CA . ALA A 1 77 ? 11.674 1.063 15.973 1.00 52.84 77 ALA A CA 1
ATOM 591 C C . ALA A 1 77 ? 10.550 2.117 15.930 1.00 52.84 77 ALA A C 1
ATOM 593 O O . ALA A 1 77 ? 9.557 1.879 15.245 1.00 52.84 77 ALA A O 1
ATOM 594 N N . SER A 1 78 ? 10.676 3.258 16.618 1.00 53.97 78 SER A N 1
ATOM 595 C CA . SER A 1 78 ? 9.680 4.336 16.551 1.00 53.97 78 SER A CA 1
ATOM 596 C C . SER A 1 78 ? 9.795 5.160 15.263 1.00 53.97 78 SER A C 1
ATOM 598 O O . SER A 1 78 ? 8.775 5.636 14.769 1.00 53.97 78 SER A O 1
ATOM 600 N N . PHE A 1 79 ? 10.983 5.227 14.648 1.00 56.78 79 PHE A N 1
ATOM 601 C CA . PHE A 1 79 ? 11.195 5.881 13.347 1.00 56.78 79 PHE A CA 1
ATOM 602 C C . PHE A 1 79 ? 10.545 5.122 12.175 1.00 56.78 79 PHE A C 1
ATOM 604 O O . PHE A 1 79 ? 10.016 5.730 11.249 1.00 56.78 79 PHE A O 1
ATOM 611 N N . LEU A 1 80 ? 10.535 3.785 12.226 1.00 56.84 80 LEU A N 1
ATOM 612 C CA . LEU A 1 80 ? 9.992 2.922 11.162 1.00 56.84 80 LEU A CA 1
ATOM 613 C C . LEU A 1 80 ? 8.464 2.761 11.199 1.00 56.84 80 LEU A C 1
ATOM 615 O O . LEU A 1 80 ? 7.890 2.104 10.331 1.00 56.84 80 LEU A O 1
ATOM 619 N N . GLY A 1 81 ? 7.798 3.328 12.203 1.00 56.06 81 GLY A N 1
ATOM 620 C CA . GLY A 1 81 ? 6.347 3.309 12.322 1.00 56.06 81 GLY A CA 1
ATOM 621 C C . GLY A 1 81 ? 5.850 2.698 13.624 1.00 56.06 81 GLY A C 1
ATOM 622 O O . GLY A 1 81 ? 6.483 1.856 14.263 1.00 56.06 81 GLY A O 1
ATOM 623 N N . ALA A 1 82 ? 4.663 3.135 14.022 1.00 54.44 82 ALA A N 1
ATOM 624 C CA . ALA A 1 82 ? 4.166 2.897 15.362 1.00 54.44 82 ALA A CA 1
ATOM 625 C C . ALA A 1 82 ? 3.763 1.411 15.581 1.00 54.44 82 ALA A C 1
ATOM 627 O O . ALA A 1 82 ? 4.104 0.837 16.616 1.00 54.44 82 ALA A O 1
ATOM 628 N N . ILE A 1 83 ? 3.150 0.740 14.589 1.00 62.69 83 ILE A N 1
ATOM 629 C CA . ILE A 1 83 ? 2.760 -0.690 14.651 1.00 62.69 83 ILE A CA 1
ATOM 630 C C . ILE A 1 83 ? 3.781 -1.627 13.960 1.00 62.69 83 ILE A C 1
ATOM 632 O O . ILE A 1 83 ? 4.361 -1.244 12.941 1.00 62.69 83 ILE A O 1
ATOM 636 N N . PRO A 1 84 ? 3.957 -2.888 14.418 1.00 66.69 84 PRO A N 1
ATOM 637 C CA . PRO A 1 84 ? 4.889 -3.848 13.804 1.00 66.69 84 PRO A CA 1
ATOM 638 C C . PRO A 1 84 ? 4.633 -4.127 12.319 1.00 66.69 84 PRO A C 1
ATOM 640 O O . PRO A 1 84 ? 5.571 -4.338 11.556 1.00 66.69 84 PRO A O 1
ATOM 643 N N . GLU A 1 85 ? 3.370 -4.121 11.897 1.00 70.44 85 GLU A N 1
ATOM 644 C CA . GLU A 1 85 ? 3.005 -4.330 10.496 1.00 70.44 85 GLU A CA 1
ATOM 645 C C . GLU A 1 85 ? 3.471 -3.173 9.603 1.00 70.44 85 GLU A C 1
ATOM 647 O O . GLU A 1 85 ? 4.092 -3.413 8.572 1.00 70.44 85 GLU A O 1
ATOM 652 N N . LEU A 1 86 ? 3.269 -1.924 10.037 1.00 71.75 86 LEU A N 1
ATOM 653 C CA . LEU A 1 86 ? 3.773 -0.740 9.338 1.00 71.75 86 LEU A CA 1
ATOM 654 C C . LEU A 1 86 ? 5.298 -0.793 9.216 1.00 71.75 86 LEU A C 1
ATOM 656 O O . LEU A 1 86 ? 5.814 -0.579 8.126 1.00 71.75 86 LEU A O 1
ATOM 660 N N . ARG A 1 87 ? 6.016 -1.182 10.280 1.00 75.38 87 ARG A N 1
ATOM 661 C CA . ARG A 1 87 ? 7.481 -1.342 10.226 1.00 75.38 87 ARG A CA 1
ATOM 662 C C . ARG A 1 87 ? 7.912 -2.362 9.182 1.00 75.38 87 ARG A C 1
ATOM 664 O O . ARG A 1 87 ? 8.835 -2.091 8.422 1.00 75.38 87 ARG A O 1
ATOM 671 N N . ARG A 1 88 ? 7.245 -3.520 9.118 1.00 81.88 88 ARG A N 1
ATOM 672 C CA . ARG A 1 88 ? 7.530 -4.543 8.097 1.00 81.88 88 ARG A CA 1
ATOM 673 C C . ARG A 1 88 ? 7.344 -3.979 6.694 1.00 81.88 88 ARG A C 1
ATOM 675 O O . ARG A 1 88 ? 8.211 -4.182 5.854 1.00 81.88 88 ARG A O 1
ATOM 682 N N . TRP A 1 89 ? 6.262 -3.240 6.459 1.00 84.62 89 TRP A N 1
ATOM 683 C CA . TRP A 1 89 ? 5.999 -2.624 5.160 1.00 84.62 89 TRP A CA 1
ATOM 684 C C . TRP A 1 89 ? 6.960 -1.483 4.824 1.00 84.62 89 TRP A C 1
ATOM 686 O O . TRP A 1 89 ? 7.339 -1.360 3.666 1.00 84.62 89 TRP A O 1
ATOM 696 N N . VAL A 1 90 ? 7.409 -0.697 5.804 1.00 81.06 90 VAL A N 1
ATOM 697 C CA . VAL A 1 90 ? 8.444 0.331 5.609 1.00 81.06 90 VAL A CA 1
ATOM 698 C C . VAL A 1 90 ? 9.786 -0.315 5.265 1.00 81.06 90 VAL A C 1
ATOM 700 O O . VAL A 1 90 ? 10.415 0.083 4.291 1.00 81.06 90 VAL A O 1
ATOM 703 N N . ILE A 1 91 ? 10.204 -1.356 5.992 1.00 85.38 91 ILE A N 1
ATOM 704 C CA . ILE A 1 91 ? 11.425 -2.115 5.672 1.00 85.38 91 ILE A CA 1
ATOM 705 C C . ILE A 1 91 ? 11.313 -2.725 4.274 1.00 85.38 91 ILE A C 1
ATOM 707 O O . ILE A 1 91 ? 12.224 -2.593 3.462 1.00 85.38 91 ILE A O 1
ATOM 711 N N . PHE A 1 92 ? 10.179 -3.353 3.968 1.00 89.62 92 PHE A N 1
ATOM 712 C CA . PHE A 1 92 ? 9.935 -3.946 2.660 1.00 89.62 92 PHE A CA 1
ATOM 713 C C . PHE A 1 92 ? 9.919 -2.894 1.542 1.00 89.62 92 PHE A C 1
ATOM 715 O O . PHE A 1 92 ? 10.448 -3.145 0.464 1.00 89.62 92 PHE A O 1
ATOM 722 N N . HIS A 1 93 ? 9.398 -1.694 1.806 1.00 90.31 93 HIS A N 1
ATOM 723 C CA . HIS A 1 93 ? 9.467 -0.568 0.883 1.00 90.31 93 HIS A CA 1
ATOM 724 C C . HIS A 1 93 ? 10.920 -0.148 0.616 1.00 90.31 93 HIS A C 1
ATOM 726 O O . HIS A 1 93 ? 11.323 -0.083 -0.544 1.00 90.31 93 HIS A O 1
ATOM 732 N N . LEU A 1 94 ? 11.735 0.042 1.658 1.00 89.06 94 LEU A N 1
ATOM 733 C CA . LEU A 1 94 ? 13.156 0.379 1.510 1.00 89.06 94 LEU A CA 1
ATOM 734 C C . LEU A 1 94 ? 13.921 -0.697 0.722 1.00 89.06 94 LEU A C 1
ATOM 736 O O . LEU A 1 94 ? 14.676 -0.372 -0.192 1.00 89.06 94 LEU A O 1
ATOM 740 N N . LEU A 1 95 ? 13.675 -1.977 1.012 1.00 92.81 95 LEU A N 1
ATOM 741 C CA . LEU A 1 95 ? 14.242 -3.088 0.244 1.00 92.81 95 LEU A CA 1
ATOM 742 C C . LEU A 1 95 ? 13.775 -3.061 -1.216 1.00 92.81 95 LEU A C 1
ATOM 744 O O . LEU A 1 95 ? 14.586 -3.260 -2.116 1.00 92.81 95 LEU A O 1
ATOM 748 N N . SER A 1 96 ? 12.498 -2.766 -1.471 1.00 92.44 96 SER A N 1
ATOM 749 C CA . SER A 1 96 ? 11.968 -2.673 -2.835 1.00 92.44 96 SER A CA 1
ATOM 750 C C . SER A 1 96 ? 12.591 -1.531 -3.636 1.00 92.44 96 SER A C 1
ATOM 752 O O . SER A 1 96 ? 12.820 -1.707 -4.828 1.00 92.44 96 SER A O 1
ATOM 754 N N . VAL A 1 97 ? 12.943 -0.407 -2.996 1.00 90.75 97 VAL A N 1
ATOM 755 C CA . VAL A 1 97 ? 13.697 0.684 -3.637 1.00 90.75 97 VAL A CA 1
ATOM 756 C C . VAL A 1 97 ? 15.073 0.185 -4.075 1.00 90.75 97 VAL A C 1
ATOM 758 O O . VAL A 1 97 ? 15.443 0.370 -5.232 1.00 90.75 97 VAL A O 1
ATOM 761 N N . LEU A 1 98 ? 15.811 -0.485 -3.184 1.00 91.50 98 LEU A N 1
ATOM 762 C CA . LEU A 1 98 ? 17.144 -1.011 -3.496 1.00 91.50 98 LEU A CA 1
ATOM 763 C C . LEU A 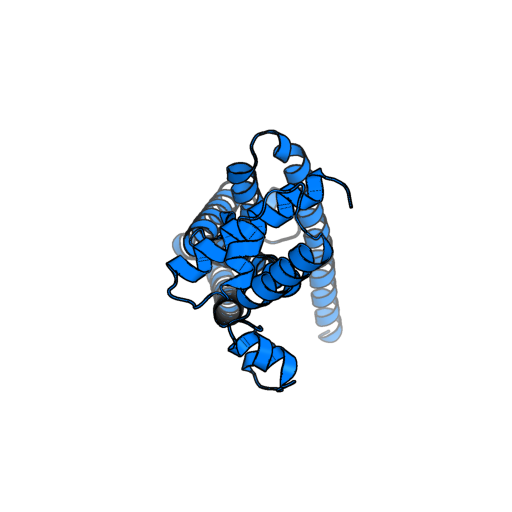1 98 ? 17.099 -2.040 -4.632 1.00 91.50 98 LEU A C 1
ATOM 765 O O . LEU A 1 98 ? 17.890 -1.956 -5.570 1.00 91.50 98 LEU A O 1
ATOM 769 N N . VAL A 1 99 ? 16.148 -2.977 -4.572 1.00 93.50 99 VAL A N 1
ATOM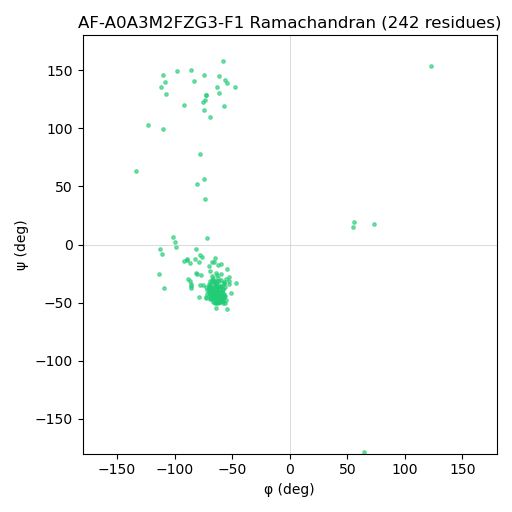 770 C CA . VAL A 1 99 ? 15.956 -3.993 -5.615 1.00 93.50 99 VAL A CA 1
ATOM 771 C C . VAL A 1 99 ? 15.586 -3.340 -6.943 1.00 93.50 99 VAL A C 1
ATOM 773 O O . VAL A 1 99 ? 16.183 -3.671 -7.959 1.00 93.50 99 VAL A O 1
ATOM 776 N N . PHE A 1 100 ? 14.648 -2.393 -6.951 1.00 92.94 100 PHE A N 1
ATOM 777 C CA . PHE A 1 100 ? 14.230 -1.698 -8.167 1.00 92.94 100 PHE A CA 1
ATOM 778 C C . PHE A 1 100 ? 15.384 -0.946 -8.831 1.00 92.94 100 PHE A C 1
ATOM 780 O O . PHE A 1 100 ? 15.601 -1.099 -10.031 1.00 92.94 100 PHE A O 1
ATOM 787 N N . VAL A 1 101 ? 16.158 -0.181 -8.055 1.00 89.75 101 VAL A N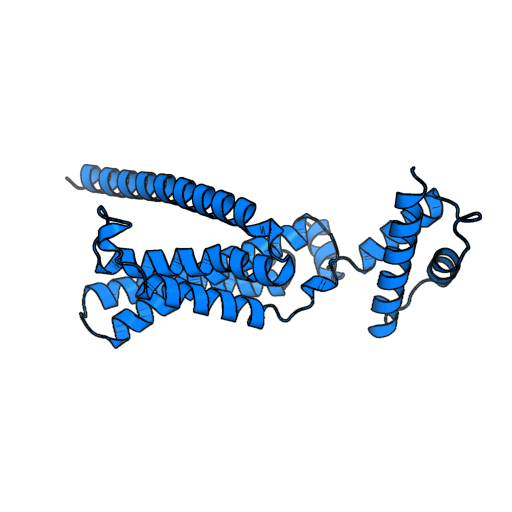 1
ATOM 788 C CA . VAL A 1 101 ? 17.325 0.546 -8.571 1.00 89.75 101 VAL A CA 1
ATOM 789 C C . VAL A 1 101 ? 18.356 -0.428 -9.137 1.00 89.75 101 VAL A C 1
ATOM 791 O O . VAL A 1 101 ? 18.802 -0.241 -10.267 1.00 89.75 101 VAL A O 1
ATOM 794 N N . GLY A 1 102 ? 18.696 -1.490 -8.398 1.00 88.06 102 GLY A N 1
ATOM 795 C CA . GLY A 1 102 ? 19.646 -2.500 -8.865 1.00 88.06 102 GLY A CA 1
ATOM 796 C C . GLY A 1 102 ? 19.194 -3.165 -10.165 1.00 88.06 102 GLY A C 1
ATOM 797 O O . GLY A 1 102 ? 19.950 -3.222 -11.130 1.00 88.06 102 GLY A O 1
ATOM 798 N N . VAL A 1 103 ? 17.932 -3.594 -10.223 1.00 90.06 103 VAL A N 1
ATOM 799 C CA . VAL A 1 103 ? 17.362 -4.268 -11.393 1.00 90.06 103 VAL A CA 1
ATOM 800 C C . VAL A 1 103 ? 17.273 -3.339 -12.601 1.00 90.06 103 VAL A C 1
ATOM 802 O O . VAL A 1 103 ? 17.593 -3.780 -13.699 1.00 90.06 103 VAL A O 1
ATOM 805 N N . ILE A 1 104 ? 16.884 -2.070 -12.437 1.00 86.50 104 ILE A N 1
ATOM 806 C CA . ILE A 1 104 ? 16.842 -1.112 -13.554 1.00 86.50 104 ILE A CA 1
ATOM 807 C C . ILE A 1 104 ? 18.229 -0.870 -14.130 1.00 86.50 104 ILE A C 1
ATOM 809 O O . ILE A 1 104 ? 18.385 -0.889 -15.349 1.00 86.50 104 ILE A O 1
ATOM 813 N N . VAL A 1 105 ? 19.233 -0.652 -13.277 1.00 85.31 105 VAL A N 1
ATOM 814 C CA . VAL A 1 105 ? 20.606 -0.407 -13.738 1.00 85.31 105 VAL A CA 1
ATOM 815 C C . VAL A 1 105 ? 21.117 -1.613 -14.524 1.00 85.31 105 VAL A C 1
ATOM 817 O O . VAL A 1 105 ? 21.671 -1.447 -15.609 1.00 85.31 105 VAL A O 1
ATOM 820 N N . THR A 1 106 ? 20.876 -2.831 -14.031 1.00 84.12 106 THR A N 1
ATOM 821 C CA . THR A 1 106 ? 21.272 -4.051 -14.741 1.00 84.12 106 THR A CA 1
ATOM 822 C C . THR A 1 106 ? 20.464 -4.270 -16.020 1.00 84.12 106 THR A C 1
ATOM 824 O O . THR A 1 106 ? 21.051 -4.595 -17.045 1.00 84.12 106 THR A O 1
ATOM 827 N N . ALA A 1 107 ? 19.149 -4.045 -16.013 1.00 83.62 107 ALA A N 1
ATOM 828 C CA . ALA A 1 107 ? 18.297 -4.206 -17.193 1.00 83.62 107 ALA A CA 1
ATOM 829 C C . ALA A 1 107 ? 18.598 -3.181 -18.299 1.00 83.62 107 ALA A C 1
ATOM 831 O O . ALA A 1 107 ? 18.412 -3.476 -19.478 1.00 83.62 107 ALA A O 1
ATOM 832 N N . ALA A 1 108 ? 19.086 -1.991 -17.941 1.00 79.19 108 ALA A N 1
ATOM 833 C CA . ALA A 1 108 ? 19.560 -1.003 -18.907 1.00 79.19 108 ALA A CA 1
ATOM 834 C C . ALA A 1 108 ? 20.863 -1.446 -19.599 1.00 79.19 108 ALA A C 1
ATOM 836 O O . ALA A 1 108 ? 21.081 -1.121 -20.762 1.00 79.19 108 ALA A O 1
ATOM 837 N N . GLN A 1 109 ? 21.714 -2.205 -18.902 1.00 81.25 109 GLN A N 1
ATOM 838 C CA . GLN A 1 109 ? 22.977 -2.726 -19.438 1.00 81.25 109 GLN A CA 1
ATOM 839 C C . GLN A 1 109 ? 22.790 -4.043 -20.199 1.00 81.25 109 GLN A C 1
ATOM 841 O O . GLN A 1 109 ? 23.444 -4.287 -21.212 1.00 81.25 109 GLN A O 1
ATOM 846 N N . VAL A 1 110 ? 21.900 -4.901 -19.703 1.00 77.06 110 VAL A N 1
ATOM 847 C CA . VAL A 1 110 ? 21.654 -6.248 -20.209 1.00 77.06 110 VAL A CA 1
ATOM 848 C C . VAL A 1 110 ? 20.279 -6.253 -20.860 1.00 77.06 110 VAL A C 1
ATOM 850 O O . VAL A 1 110 ? 19.253 -6.335 -20.188 1.00 77.06 110 VAL A O 1
ATOM 853 N N . ASN A 1 111 ? 20.258 -6.152 -22.190 1.00 72.25 111 ASN A N 1
ATOM 854 C CA . ASN A 1 111 ? 19.035 -6.122 -22.990 1.00 72.25 111 ASN A CA 1
ATOM 855 C C . ASN A 1 111 ? 18.371 -7.512 -23.107 1.00 72.25 111 ASN A C 1
ATOM 857 O O . ASN A 1 111 ? 18.166 -8.032 -24.202 1.00 72.25 111 ASN A O 1
ATOM 861 N N . ASP A 1 112 ? 18.063 -8.123 -21.966 1.00 86.19 112 ASP A N 1
ATOM 862 C CA . ASP A 1 112 ? 17.512 -9.468 -21.833 1.00 86.19 112 ASP A CA 1
ATOM 863 C C . ASP A 1 112 ? 16.054 -9.432 -21.349 1.00 86.19 112 ASP A C 1
ATOM 865 O O . ASP A 1 112 ? 15.644 -8.568 -20.564 1.00 86.19 112 ASP A O 1
ATOM 869 N N . LEU A 1 113 ? 15.249 -10.385 -21.826 1.00 84.62 113 LEU A N 1
ATOM 870 C CA . LEU A 1 113 ? 13.822 -10.458 -21.515 1.00 84.62 113 LEU A CA 1
ATOM 871 C C . LEU A 1 113 ? 13.564 -10.629 -20.012 1.00 84.62 113 LEU A C 1
ATOM 873 O O . LEU A 1 113 ? 12.661 -9.985 -19.478 1.00 84.62 113 LEU A O 1
ATOM 877 N N . TRP A 1 114 ? 14.347 -11.454 -19.317 1.00 88.94 114 TRP A N 1
ATOM 878 C CA . TRP A 1 114 ? 14.147 -11.722 -17.893 1.00 88.94 114 TRP A CA 1
ATOM 879 C C . TRP A 1 114 ? 14.496 -10.513 -17.038 1.00 88.94 114 TRP A C 1
ATOM 881 O O . TRP A 1 114 ? 13.776 -10.211 -16.087 1.00 88.94 114 TRP A O 1
ATOM 891 N N . TRP A 1 115 ? 15.530 -9.763 -17.421 1.00 88.69 115 TRP A N 1
ATOM 892 C CA . TRP A 1 115 ? 15.871 -8.500 -16.768 1.00 88.69 115 TRP A CA 1
ATOM 893 C C . TRP A 1 115 ? 14.808 -7.424 -16.979 1.00 88.69 115 TRP A C 1
ATOM 895 O O . TRP A 1 115 ? 14.473 -6.700 -16.041 1.00 88.69 115 TRP A O 1
ATOM 905 N N . ARG A 1 116 ? 14.186 -7.374 -18.162 1.00 83.25 116 ARG A N 1
ATOM 906 C CA . ARG A 1 116 ? 13.017 -6.517 -18.404 1.00 83.25 116 ARG A CA 1
ATOM 907 C C . ARG A 1 116 ? 11.840 -6.925 -17.514 1.00 83.25 116 ARG A C 1
ATOM 909 O O . ARG A 1 116 ? 11.294 -6.077 -16.815 1.00 83.25 116 ARG A O 1
ATOM 916 N N . VAL A 1 117 ? 11.483 -8.213 -17.471 1.00 88.75 117 VAL A N 1
ATOM 917 C CA . VAL A 1 117 ? 10.417 -8.749 -16.593 1.00 88.75 117 VAL A CA 1
ATOM 918 C C . VAL A 1 117 ? 10.693 -8.427 -15.121 1.00 88.75 117 VAL A C 1
ATOM 920 O O . VAL A 1 117 ? 9.788 -7.991 -14.403 1.00 88.75 117 VAL A O 1
ATOM 923 N N . ALA A 1 118 ? 11.940 -8.577 -14.674 1.00 91.56 118 ALA A N 1
ATOM 924 C CA . ALA A 1 118 ? 12.358 -8.216 -13.326 1.00 91.56 118 ALA A CA 1
ATOM 925 C C . ALA A 1 118 ? 12.198 -6.709 -13.065 1.00 91.56 118 ALA A C 1
ATOM 927 O O . ALA A 1 118 ? 11.728 -6.326 -11.990 1.00 91.56 118 ALA A O 1
ATOM 928 N N . ALA A 1 119 ? 12.530 -5.845 -14.030 1.00 89.69 119 ALA A N 1
ATOM 929 C CA . ALA A 1 119 ? 12.381 -4.394 -13.909 1.00 89.69 119 ALA A CA 1
ATOM 930 C C . ALA A 1 119 ? 10.907 -3.974 -13.782 1.00 89.69 119 ALA A C 1
ATOM 932 O O . ALA A 1 119 ? 10.564 -3.187 -12.900 1.00 89.69 119 ALA A O 1
ATOM 933 N N . TYR A 1 120 ? 10.006 -4.567 -14.573 1.00 90.62 120 TYR A N 1
ATOM 934 C CA . TYR A 1 120 ? 8.561 -4.344 -14.425 1.00 90.62 120 TYR A CA 1
ATOM 935 C C . TYR A 1 120 ? 8.039 -4.824 -13.072 1.00 90.62 120 TYR A C 1
ATOM 937 O O . TYR A 1 120 ? 7.300 -4.113 -12.394 1.00 90.62 120 TYR A O 1
ATOM 945 N N . THR A 1 121 ? 8.432 -6.031 -12.667 1.00 93.69 121 THR A N 1
ATOM 946 C CA . THR A 1 121 ? 7.944 -6.654 -11.431 1.00 93.69 121 THR A CA 1
ATOM 947 C C . THR A 1 121 ? 8.421 -5.882 -10.204 1.00 93.69 121 THR A C 1
ATOM 949 O O . THR A 1 121 ? 7.623 -5.570 -9.322 1.00 93.69 121 THR A O 1
ATOM 952 N N . SER A 1 122 ? 9.703 -5.513 -10.160 1.00 94.25 122 SER A N 1
ATOM 953 C CA . SER A 1 122 ? 10.266 -4.692 -9.082 1.00 94.25 122 SER A CA 1
ATOM 954 C C . SER A 1 122 ? 9.642 -3.296 -9.036 1.00 94.25 122 SER A C 1
ATOM 956 O O . SER A 1 122 ? 9.334 -2.816 -7.945 1.00 94.25 122 SER A O 1
ATOM 958 N N . GLY A 1 123 ? 9.357 -2.686 -10.192 1.00 92.38 123 GLY A N 1
ATOM 959 C CA . GLY A 1 123 ? 8.633 -1.418 -10.272 1.00 92.38 123 GLY A CA 1
ATOM 960 C C . GLY A 1 123 ? 7.216 -1.526 -9.715 1.00 92.38 123 GLY A C 1
ATOM 961 O O . GLY A 1 123 ? 6.836 -0.770 -8.824 1.00 92.38 123 GLY A O 1
ATOM 962 N N . ALA A 1 124 ? 6.451 -2.524 -10.155 1.00 93.56 124 ALA A N 1
ATOM 963 C CA . ALA A 1 124 ? 5.102 -2.777 -9.656 1.00 93.56 124 ALA A CA 1
ATOM 964 C C . ALA A 1 124 ? 5.069 -3.034 -8.140 1.00 93.56 124 ALA A C 1
ATOM 966 O O . ALA A 1 124 ? 4.203 -2.501 -7.442 1.00 93.56 124 ALA A O 1
ATOM 967 N N . ILE A 1 125 ? 6.036 -3.798 -7.620 1.00 94.31 125 ILE A N 1
ATOM 968 C CA . ILE A 1 125 ? 6.225 -4.024 -6.181 1.00 94.31 125 ILE A CA 1
ATOM 969 C C . ILE A 1 125 ? 6.496 -2.700 -5.467 1.00 94.31 125 ILE A C 1
ATOM 971 O O . ILE A 1 125 ? 5.810 -2.405 -4.492 1.00 94.31 125 ILE A O 1
ATOM 975 N N . LEU A 1 126 ? 7.429 -1.881 -5.956 1.00 93.94 126 LEU A N 1
ATOM 976 C CA . LEU A 1 126 ? 7.737 -0.577 -5.368 1.00 93.94 126 LEU A CA 1
ATOM 977 C C . LEU A 1 126 ? 6.499 0.334 -5.324 1.00 93.94 126 LEU A C 1
ATOM 979 O O . LEU A 1 126 ? 6.186 0.917 -4.289 1.00 93.94 126 LEU A O 1
ATOM 983 N N . GLY A 1 127 ? 5.742 0.407 -6.417 1.00 90.62 127 GLY A N 1
ATOM 984 C CA . GLY A 1 127 ? 4.482 1.147 -6.465 1.00 90.62 127 GLY A CA 1
ATOM 985 C C . GLY A 1 127 ? 3.470 0.664 -5.426 1.00 90.62 127 GLY A C 1
ATOM 986 O O . GLY A 1 127 ? 2.905 1.454 -4.665 1.00 90.62 127 GLY A O 1
ATOM 987 N N . ALA A 1 128 ? 3.273 -0.654 -5.363 1.00 91.12 128 ALA A N 1
ATOM 988 C CA . ALA A 1 128 ? 2.344 -1.289 -4.439 1.00 91.12 128 ALA A CA 1
ATOM 989 C C . ALA A 1 128 ? 2.765 -1.105 -2.971 1.00 91.12 128 ALA A C 1
ATOM 991 O O . ALA A 1 128 ? 1.898 -0.933 -2.107 1.00 91.12 128 ALA A O 1
ATOM 992 N N . THR A 1 129 ? 4.067 -1.101 -2.660 1.00 91.31 129 THR A N 1
ATOM 993 C CA . THR A 1 129 ? 4.553 -0.857 -1.293 1.00 91.31 129 THR A CA 1
ATOM 994 C C . THR A 1 129 ? 4.317 0.583 -0.859 1.00 91.31 129 THR A C 1
ATOM 996 O O . THR A 1 129 ? 3.839 0.775 0.257 1.00 91.31 129 THR A O 1
ATOM 999 N N . ILE A 1 130 ? 4.534 1.579 -1.732 1.00 87.31 130 ILE A N 1
ATOM 1000 C CA . ILE A 1 130 ? 4.278 3.000 -1.423 1.00 87.31 130 ILE A CA 1
ATOM 1001 C C . ILE A 1 130 ? 2.837 3.189 -0.951 1.00 87.31 130 ILE A C 1
ATOM 1003 O O . ILE A 1 130 ? 2.592 3.700 0.143 1.00 87.31 130 ILE A O 1
ATOM 1007 N N . ILE A 1 131 ? 1.866 2.750 -1.754 1.00 85.31 131 ILE A N 1
ATOM 1008 C CA . ILE A 1 131 ? 0.456 2.954 -1.420 1.00 85.31 131 ILE A CA 1
ATOM 1009 C C . ILE A 1 131 ? 0.039 2.138 -0.191 1.00 85.31 131 ILE A C 1
ATOM 1011 O O . ILE A 1 131 ? -0.765 2.605 0.608 1.00 85.31 131 ILE A O 1
ATOM 1015 N N . THR A 1 132 ? 0.625 0.956 0.024 1.00 84.19 132 THR A N 1
ATOM 1016 C CA . THR A 1 132 ? 0.365 0.136 1.220 1.00 84.19 132 THR A CA 1
ATOM 1017 C C . THR A 1 132 ? 0.869 0.817 2.491 1.00 84.19 132 THR A C 1
ATOM 1019 O O . THR A 1 132 ? 0.122 0.903 3.466 1.00 84.19 132 THR A O 1
ATOM 1022 N N . VAL A 1 133 ? 2.085 1.369 2.467 1.00 81.56 133 VAL A N 1
ATOM 1023 C CA . VAL A 1 133 ? 2.644 2.151 3.578 1.00 81.56 133 VAL A CA 1
ATOM 1024 C C . VAL A 1 133 ? 1.787 3.386 3.846 1.00 81.56 133 VAL A C 1
ATOM 1026 O O . VAL A 1 133 ? 1.437 3.634 4.996 1.00 81.56 133 VAL A O 1
ATOM 1029 N N . LEU A 1 134 ? 1.380 4.129 2.812 1.00 79.25 134 LEU A N 1
ATOM 1030 C CA . LEU A 1 134 ? 0.517 5.303 2.975 1.00 79.25 134 LEU A CA 1
ATOM 1031 C C . LEU A 1 134 ? -0.845 4.944 3.578 1.00 79.25 134 LEU A C 1
ATOM 1033 O O . LEU A 1 134 ? -1.283 5.607 4.516 1.00 79.25 134 LEU A O 1
ATOM 1037 N N . THR A 1 135 ? -1.494 3.880 3.093 1.00 76.50 135 THR A N 1
ATOM 1038 C CA . THR A 1 135 ? -2.771 3.408 3.644 1.00 76.50 135 THR A CA 1
ATOM 1039 C C . THR A 1 135 ? -2.616 3.016 5.114 1.00 76.50 135 THR A C 1
ATOM 1041 O O . THR A 1 135 ? -3.403 3.452 5.948 1.00 76.50 135 THR A O 1
ATOM 1044 N N . LEU A 1 136 ? -1.596 2.228 5.465 1.00 72.81 136 LEU A N 1
ATOM 1045 C CA . LEU A 1 136 ? -1.367 1.813 6.852 1.00 72.81 136 LEU A CA 1
ATOM 1046 C C . LEU A 1 136 ? -1.038 3.002 7.763 1.00 72.81 136 LEU A C 1
ATOM 1048 O O . LEU A 1 136 ? -1.583 3.089 8.861 1.00 72.81 136 LEU A O 1
ATOM 1052 N N . SER A 1 137 ? -0.219 3.947 7.302 1.00 70.31 137 SER A N 1
ATOM 1053 C CA . SER A 1 137 ? 0.083 5.180 8.035 1.00 70.31 137 SER A CA 1
ATOM 1054 C C . SER A 1 137 ? -1.171 6.019 8.279 1.00 70.31 137 SER A C 1
ATOM 1056 O O . SER A 1 137 ? -1.374 6.498 9.391 1.00 70.31 137 SER A O 1
ATOM 1058 N N . GLN A 1 138 ? -2.056 6.145 7.285 1.00 67.19 138 GLN A N 1
ATOM 1059 C CA . GLN A 1 138 ? -3.337 6.838 7.444 1.00 67.19 138 GLN A CA 1
ATOM 1060 C C . GLN A 1 138 ? -4.259 6.130 8.437 1.00 67.19 138 GLN A C 1
ATOM 1062 O O . GLN A 1 138 ? -4.898 6.802 9.238 1.00 67.19 138 GLN A O 1
ATOM 1067 N N . LYS A 1 139 ? -4.308 4.792 8.443 1.00 65.69 139 LYS A N 1
ATOM 1068 C CA . LYS A 1 139 ? -5.078 4.037 9.448 1.00 65.69 139 LYS A CA 1
ATOM 1069 C C . LYS A 1 139 ? -4.570 4.295 10.863 1.00 65.69 139 LYS A C 1
ATOM 1071 O O . LYS A 1 139 ? -5.365 4.537 11.767 1.00 65.69 139 LYS A O 1
ATOM 1076 N N . VAL A 1 140 ? -3.249 4.272 11.043 1.00 60.62 140 VAL A N 1
ATOM 1077 C CA . VAL A 1 140 ? -2.610 4.570 12.331 1.00 60.62 140 VAL A CA 1
ATOM 1078 C C . VAL A 1 140 ? -2.905 6.010 12.760 1.00 60.62 140 VAL A C 1
ATOM 1080 O O . VAL A 1 140 ? -3.229 6.233 13.922 1.00 60.62 140 VAL A O 1
ATOM 1083 N N . PHE A 1 141 ? -2.840 6.971 11.835 1.00 56.81 141 PHE A N 1
ATOM 1084 C CA . PHE A 1 141 ? -3.063 8.388 12.127 1.00 56.81 141 PHE A CA 1
ATOM 1085 C C . PHE A 1 141 ? -4.533 8.719 12.418 1.00 56.81 141 PHE A C 1
ATOM 1087 O O . PHE A 1 141 ? -4.829 9.452 13.356 1.00 56.81 141 PHE A O 1
ATOM 1094 N N . ASN A 1 142 ? -5.461 8.155 11.643 1.00 54.22 142 ASN A N 1
ATOM 1095 C CA . ASN A 1 142 ? -6.888 8.445 11.763 1.00 54.22 142 ASN A CA 1
ATOM 1096 C C . ASN A 1 142 ? -7.553 7.702 12.929 1.00 54.22 142 ASN A C 1
ATOM 1098 O O . ASN A 1 142 ? -8.664 8.061 13.305 1.00 54.22 142 ASN A O 1
ATOM 1102 N N . LEU A 1 143 ? -6.902 6.681 13.505 1.00 52.06 143 LEU A N 1
ATOM 1103 C 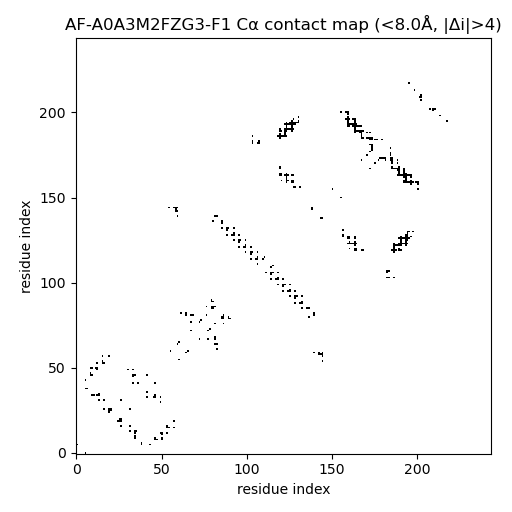CA . LEU A 1 143 ? -7.414 5.896 14.638 1.00 52.06 143 LEU A CA 1
ATOM 1104 C C . LEU A 1 143 ? -8.805 5.267 14.390 1.00 52.06 143 LEU A C 1
ATOM 1106 O O . LEU A 1 143 ? -9.480 4.876 15.344 1.00 52.06 143 LEU A O 1
ATOM 1110 N N . VAL A 1 144 ? -9.240 5.136 13.131 1.00 48.53 144 VAL A N 1
ATOM 1111 C CA . VAL A 1 144 ? -10.549 4.573 12.770 1.00 48.53 144 VAL A CA 1
ATOM 1112 C C . VAL A 1 144 ? -10.412 3.072 12.528 1.00 48.53 144 VAL A C 1
ATOM 1114 O O . VAL A 1 144 ? -9.680 2.646 11.635 1.00 48.53 144 VAL A O 1
ATOM 1117 N N . TYR A 1 145 ? -11.143 2.271 13.305 1.00 46.34 145 TYR A N 1
ATOM 1118 C CA . TYR A 1 145 ? -11.351 0.855 13.012 1.00 46.34 145 TYR A CA 1
ATOM 1119 C C . TYR A 1 145 ? -12.358 0.720 11.861 1.00 46.34 145 TYR A C 1
ATOM 1121 O O . TYR A 1 145 ? -13.473 1.230 11.952 1.00 46.34 145 TYR A O 1
ATOM 1129 N N . GLN A 1 146 ? -11.963 0.055 10.773 1.00 48.62 146 GLN A N 1
ATOM 1130 C CA . GLN A 1 146 ? -12.834 -0.234 9.632 1.00 48.62 146 GLN A CA 1
ATOM 1131 C C . GLN A 1 146 ? -12.877 -1.755 9.397 1.00 48.62 146 GLN A C 1
ATOM 1133 O O . GLN A 1 146 ? -11.927 -2.302 8.834 1.00 48.62 146 GLN A O 1
ATOM 1138 N N . PRO A 1 147 ? -13.953 -2.453 9.808 1.00 43.53 147 PRO A N 1
ATOM 1139 C CA . PRO A 1 147 ? -14.049 -3.916 9.712 1.00 43.53 147 PRO A CA 1
ATOM 1140 C C . PRO A 1 147 ? -14.048 -4.435 8.264 1.00 43.53 147 PRO A C 1
ATOM 1142 O O . PRO A 1 147 ? -13.615 -5.551 7.997 1.00 43.53 147 PRO A O 1
ATOM 1145 N N . GLU A 1 148 ? -14.452 -3.612 7.292 1.00 50.38 148 GLU A N 1
ATOM 1146 C CA . GLU A 1 148 ? -14.388 -3.939 5.857 1.00 50.38 148 GLU A CA 1
ATOM 1147 C C . GLU A 1 148 ? -12.946 -4.052 5.324 1.00 50.38 148 GLU A C 1
ATOM 1149 O O . GLU A 1 148 ? -12.702 -4.590 4.237 1.00 50.38 148 GLU A O 1
ATOM 1154 N N . GLU A 1 149 ? -11.970 -3.561 6.092 1.00 52.44 149 GLU A N 1
ATOM 1155 C CA . GLU A 1 149 ? -10.560 -3.549 5.730 1.00 52.44 149 GLU A CA 1
ATOM 1156 C C . GLU A 1 149 ? -9.719 -4.648 6.396 1.00 52.44 149 GLU A C 1
ATOM 1158 O O . GLU A 1 149 ? -8.507 -4.668 6.179 1.00 52.44 149 GLU A O 1
ATOM 1163 N N . ASP A 1 150 ? -10.342 -5.589 7.118 1.00 48.78 150 ASP A N 1
ATOM 1164 C CA . ASP A 1 150 ? -9.698 -6.796 7.678 1.00 48.78 150 ASP A CA 1
ATOM 1165 C C . ASP A 1 150 ? -9.328 -7.841 6.601 1.00 48.78 150 ASP A C 1
ATOM 1167 O O . ASP A 1 150 ? -8.855 -8.941 6.900 1.00 48.78 150 ASP A O 1
ATOM 1171 N N . ARG A 1 151 ? -9.509 -7.517 5.311 1.00 59.91 151 ARG A N 1
ATOM 1172 C CA . ARG A 1 151 ? -9.012 -8.364 4.220 1.00 59.91 151 ARG A CA 1
ATOM 1173 C C . ARG A 1 151 ? -7.484 -8.483 4.293 1.00 59.91 151 ARG A C 1
ATOM 1175 O O . ARG A 1 151 ? -6.815 -7.491 4.592 1.00 59.91 151 ARG A O 1
ATOM 1182 N N . PRO A 1 152 ? -6.905 -9.645 3.932 1.00 64.81 152 PRO A N 1
ATOM 1183 C CA . PRO A 1 152 ? -5.463 -9.837 3.990 1.00 64.81 152 PRO A CA 1
ATOM 1184 C C . PRO A 1 152 ? -4.758 -8.775 3.142 1.00 64.81 152 PRO A C 1
ATOM 1186 O O . PRO A 1 152 ? -4.956 -8.723 1.925 1.00 64.81 152 PRO A O 1
ATOM 1189 N N . GLN A 1 153 ? -3.916 -7.942 3.761 1.00 69.88 153 GLN A N 1
ATOM 1190 C CA . GLN A 1 153 ? -3.144 -6.909 3.053 1.00 69.88 153 GLN A CA 1
ATOM 1191 C C . GLN A 1 153 ? -2.346 -7.500 1.881 1.00 69.88 153 GLN A C 1
ATOM 1193 O O . GLN A 1 153 ? -2.208 -6.860 0.842 1.00 69.88 153 GLN A O 1
ATOM 1198 N N . GLY A 1 154 ? -1.909 -8.760 2.003 1.00 77.06 154 GLY A N 1
ATOM 1199 C CA . GLY A 1 154 ? -1.237 -9.502 0.935 1.00 77.06 154 GLY A CA 1
ATOM 1200 C C . GLY A 1 154 ? -2.075 -9.683 -0.338 1.00 77.06 154 GLY A C 1
ATOM 1201 O O . GLY A 1 154 ? -1.533 -9.589 -1.434 1.00 77.06 154 GLY A O 1
ATOM 1202 N N . TRP A 1 155 ? -3.395 -9.866 -0.227 1.00 79.56 155 TRP A N 1
ATOM 1203 C CA . TRP A 1 155 ? -4.275 -9.981 -1.397 1.00 79.56 155 TRP A CA 1
ATOM 1204 C C . TRP A 1 155 ? -4.392 -8.650 -2.149 1.00 79.56 155 TRP A C 1
ATOM 1206 O O . TRP A 1 155 ? -4.242 -8.594 -3.369 1.00 79.56 155 TRP A O 1
ATOM 1216 N N . LEU A 1 156 ? -4.612 -7.557 -1.413 1.00 81.69 156 LEU A N 1
ATOM 1217 C CA . LEU A 1 156 ? -4.697 -6.211 -1.991 1.00 81.69 156 LEU A CA 1
ATOM 1218 C C . LEU A 1 156 ? -3.372 -5.791 -2.625 1.00 81.69 156 LEU A C 1
ATOM 1220 O O . LEU A 1 156 ? -3.356 -5.188 -3.697 1.00 81.69 156 LEU A O 1
ATOM 1224 N N . PHE A 1 157 ? -2.267 -6.142 -1.971 1.00 87.00 157 PHE A N 1
ATOM 1225 C CA . PHE A 1 157 ? -0.927 -5.974 -2.505 1.00 87.00 157 PHE A CA 1
ATOM 1226 C C . PHE A 1 157 ? -0.746 -6.746 -3.820 1.00 87.00 157 PHE A C 1
ATOM 1228 O O . PHE A 1 157 ? -0.294 -6.162 -4.799 1.00 87.00 157 PHE A O 1
ATOM 1235 N N . GLY A 1 158 ? -1.183 -8.008 -3.889 1.00 86.56 158 GLY A N 1
ATOM 1236 C CA . GLY A 1 158 ? -1.135 -8.815 -5.113 1.00 86.56 158 GLY A CA 1
ATOM 1237 C C . GLY A 1 158 ? -1.896 -8.190 -6.287 1.00 86.56 158 GLY A C 1
ATOM 1238 O O . GLY A 1 158 ? -1.353 -8.102 -7.386 1.00 86.56 158 GLY A O 1
ATOM 1239 N N . ILE A 1 159 ? -3.109 -7.672 -6.051 1.00 85.94 159 ILE A N 1
ATOM 1240 C CA . ILE A 1 159 ? -3.884 -6.951 -7.081 1.00 85.94 159 ILE A CA 1
ATOM 1241 C C . ILE A 1 159 ? -3.119 -5.722 -7.582 1.00 85.94 159 ILE A C 1
ATOM 1243 O O . ILE A 1 159 ? -3.039 -5.493 -8.788 1.00 85.94 159 ILE A O 1
ATOM 1247 N N . ARG A 1 160 ? -2.538 -4.937 -6.667 1.00 88.81 160 ARG A N 1
ATOM 1248 C CA . ARG A 1 160 ? -1.753 -3.740 -7.007 1.00 88.81 160 ARG A CA 1
ATOM 1249 C C . ARG A 1 160 ? -0.539 -4.092 -7.861 1.00 88.81 160 ARG A C 1
ATOM 1251 O O . ARG A 1 160 ? -0.324 -3.459 -8.889 1.00 88.81 160 ARG A O 1
ATOM 1258 N N . VAL A 1 161 ? 0.207 -5.128 -7.479 1.00 91.38 161 VAL A N 1
ATOM 1259 C CA . VAL A 1 161 ? 1.352 -5.620 -8.257 1.00 91.38 161 VAL A CA 1
ATOM 1260 C C . VAL A 1 161 ? 0.907 -6.087 -9.642 1.00 91.38 161 VAL A C 1
ATOM 1262 O O . VAL A 1 161 ? 1.497 -5.674 -10.636 1.00 91.38 161 VAL A O 1
ATOM 1265 N N . GLY A 1 162 ? -0.164 -6.881 -9.732 1.00 88.06 162 GLY A N 1
ATOM 1266 C CA . GLY A 1 162 ? -0.701 -7.346 -11.012 1.00 88.06 162 GLY A CA 1
ATOM 1267 C C . GLY A 1 162 ? -1.102 -6.195 -11.937 1.00 88.06 162 GLY A C 1
ATOM 1268 O O . GLY A 1 162 ? -0.755 -6.202 -13.116 1.00 88.06 162 GLY A O 1
ATOM 1269 N N . PHE A 1 163 ? -1.757 -5.165 -11.394 1.00 87.44 163 PHE A N 1
ATOM 1270 C CA . PHE A 1 163 ? -2.112 -3.966 -12.153 1.00 87.44 163 PHE A CA 1
ATOM 1271 C C . PHE A 1 163 ? -0.877 -3.162 -12.585 1.00 87.44 163 PHE A C 1
ATOM 1273 O O . PHE A 1 163 ? -0.815 -2.703 -13.722 1.00 87.44 163 PHE A O 1
ATOM 1280 N N . GLY A 1 164 ? 0.137 -3.050 -11.722 1.00 87.62 164 GLY A N 1
ATOM 1281 C CA . GLY A 1 164 ? 1.438 -2.465 -12.054 1.00 87.62 164 GLY A CA 1
ATOM 1282 C C . GLY A 1 164 ? 2.117 -3.142 -13.235 1.00 87.62 164 GLY A C 1
ATOM 1283 O O . GLY A 1 164 ? 2.496 -2.478 -14.196 1.00 87.62 164 GLY A O 1
ATOM 1284 N N . ILE A 1 165 ? 2.209 -4.470 -13.195 1.00 88.88 165 ILE A N 1
ATOM 1285 C CA . ILE A 1 165 ? 2.796 -5.264 -14.275 1.00 88.88 165 ILE A CA 1
ATOM 1286 C C . ILE A 1 165 ? 1.996 -5.066 -15.565 1.00 88.88 165 ILE A C 1
ATOM 1288 O O . ILE A 1 165 ? 2.579 -4.740 -16.596 1.00 88.88 165 ILE A O 1
ATOM 1292 N N . ALA A 1 166 ? 0.667 -5.199 -15.505 1.00 85.62 166 ALA A N 1
ATOM 1293 C CA . ALA A 1 166 ? -0.196 -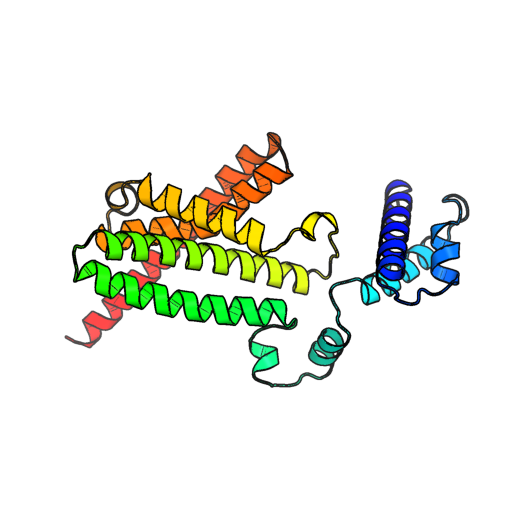5.023 -16.670 1.00 85.62 166 ALA A CA 1
ATOM 1294 C C . ALA A 1 166 ? -0.013 -3.642 -17.311 1.00 85.62 166 ALA A C 1
ATOM 1296 O O . ALA A 1 166 ? 0.132 -3.553 -18.527 1.00 85.62 166 ALA A O 1
ATOM 1297 N N . LEU A 1 167 ? 0.043 -2.575 -16.508 1.00 83.44 167 LEU A N 1
ATOM 1298 C CA . LEU A 1 167 ? 0.223 -1.214 -17.009 1.00 83.44 167 LEU A CA 1
ATOM 1299 C C . LEU A 1 167 ? 1.616 -0.997 -17.622 1.00 83.44 167 LEU A C 1
ATOM 1301 O O . LEU A 1 167 ? 1.724 -0.348 -18.659 1.00 83.44 167 LEU A O 1
ATOM 1305 N N . GLY A 1 168 ? 2.663 -1.574 -17.023 1.00 82.62 168 GLY A N 1
ATOM 1306 C CA . GLY A 1 168 ? 4.027 -1.520 -17.555 1.00 82.62 168 GLY A CA 1
ATOM 1307 C C . GLY A 1 168 ? 4.198 -2.244 -18.896 1.00 82.62 168 GLY A C 1
ATOM 1308 O O . GLY A 1 168 ? 4.995 -1.807 -19.719 1.00 82.62 168 GLY A O 1
ATOM 1309 N N . PHE A 1 169 ? 3.437 -3.318 -19.141 1.00 81.06 169 PHE A N 1
ATOM 1310 C CA . PHE A 1 169 ? 3.441 -4.035 -20.424 1.00 81.06 169 PHE A CA 1
ATOM 1311 C C . PHE A 1 169 ? 2.489 -3.443 -21.468 1.00 81.06 169 PHE A C 1
ATOM 1313 O O . PHE A 1 169 ? 2.769 -3.522 -22.661 1.00 81.06 169 PHE A O 1
ATOM 1320 N N . ALA A 1 170 ? 1.350 -2.897 -21.040 1.00 81.56 170 ALA A N 1
ATOM 1321 C CA . ALA A 1 170 ? 0.300 -2.442 -21.947 1.00 81.56 170 ALA A CA 1
ATOM 1322 C C . ALA A 1 170 ? 0.570 -1.057 -22.547 1.00 81.56 170 ALA A C 1
ATOM 1324 O O . ALA A 1 170 ? 0.029 -0.745 -23.608 1.00 81.56 170 ALA A O 1
ATOM 1325 N N . LEU A 1 171 ? 1.357 -0.214 -21.871 1.00 77.62 171 LEU A N 1
ATOM 1326 C CA . LEU A 1 171 ? 1.593 1.160 -22.298 1.00 77.62 171 LEU A CA 1
ATOM 1327 C C . LEU A 1 171 ? 3.012 1.351 -22.857 1.00 77.62 171 LEU A C 1
ATOM 1329 O O . LEU A 1 171 ? 3.982 1.010 -22.181 1.00 77.62 171 LEU A O 1
ATOM 1333 N N . PRO A 1 172 ? 3.150 1.952 -24.052 1.00 74.94 172 PRO A N 1
ATOM 1334 C CA . PRO A 1 172 ? 4.446 2.354 -24.584 1.00 74.94 172 PRO A CA 1
ATOM 1335 C C . PRO A 1 172 ? 5.003 3.528 -23.762 1.00 74.94 172 PRO A C 1
ATOM 1337 O O . PRO A 1 172 ? 4.466 4.640 -23.782 1.00 74.94 172 PRO A O 1
ATOM 1340 N N . GLY A 1 173 ? 6.054 3.278 -22.977 1.00 68.00 173 GLY A N 1
ATOM 1341 C CA . GLY A 1 173 ? 6.658 4.276 -22.092 1.00 68.00 173 GLY A CA 1
ATOM 1342 C C . GLY A 1 173 ? 7.343 5.419 -22.822 1.00 68.00 173 GLY A C 1
ATOM 1343 O O . GLY A 1 173 ? 7.359 6.527 -22.303 1.00 68.00 173 GLY A O 1
ATOM 1344 N N . ASP A 1 174 ? 7.816 5.196 -24.041 1.00 69.81 174 ASP A N 1
ATOM 1345 C CA . ASP A 1 174 ? 8.325 6.228 -24.946 1.00 69.81 174 ASP A CA 1
ATOM 1346 C C . ASP A 1 174 ? 7.239 7.233 -25.363 1.00 69.81 174 ASP A C 1
ATOM 1348 O O . ASP A 1 174 ? 7.513 8.426 -25.478 1.00 69.81 174 ASP A O 1
ATOM 1352 N N . ALA A 1 175 ? 5.987 6.791 -25.507 1.00 70.88 175 ALA A N 1
ATOM 1353 C CA . ALA A 1 175 ? 4.865 7.685 -25.790 1.00 70.88 175 ALA A CA 1
ATOM 1354 C C . ALA A 1 175 ? 4.370 8.437 -24.539 1.00 70.88 175 ALA A C 1
ATOM 1356 O O . ALA A 1 175 ? 3.940 9.588 -24.627 1.00 70.88 175 ALA A O 1
ATOM 1357 N N . MET A 1 176 ? 4.411 7.793 -23.368 1.00 70.19 176 MET A N 1
ATOM 1358 C CA . MET A 1 176 ? 3.860 8.345 -22.119 1.00 70.19 176 MET A CA 1
ATOM 1359 C C . MET A 1 176 ? 4.863 9.202 -21.336 1.00 70.19 176 MET A C 1
ATOM 1361 O O . MET A 1 176 ? 4.470 10.143 -20.638 1.00 70.19 176 MET A O 1
ATOM 1365 N N . LEU A 1 177 ? 6.154 8.890 -21.455 1.00 72.94 177 LEU A N 1
ATOM 1366 C CA . LEU A 1 177 ? 7.278 9.540 -20.782 1.00 72.94 177 LEU A CA 1
ATOM 1367 C C . LEU A 1 177 ? 8.407 9.835 -21.795 1.00 72.94 177 LEU A C 1
ATOM 1369 O O . LEU A 1 177 ? 9.521 9.345 -21.628 1.00 72.94 177 LEU A O 1
ATOM 1373 N N . PRO A 1 178 ? 8.168 10.687 -22.812 1.00 66.94 178 PRO A N 1
ATOM 1374 C CA . PRO A 1 178 ? 9.078 10.886 -23.953 1.00 66.94 178 PRO A CA 1
ATOM 1375 C C . PRO A 1 178 ? 10.441 11.505 -23.601 1.00 66.94 178 PRO A C 1
ATOM 1377 O O . PRO A 1 178 ? 11.340 11.544 -24.432 1.00 66.94 178 PRO A O 1
ATOM 1380 N N . ILE A 1 179 ? 10.595 12.022 -22.379 1.00 73.81 179 ILE A N 1
ATOM 1381 C CA . ILE A 1 179 ? 11.842 12.626 -21.879 1.00 73.81 179 ILE A CA 1
ATOM 1382 C C . ILE A 1 179 ? 12.743 11.565 -21.214 1.00 73.81 179 ILE A C 1
ATOM 1384 O O . ILE A 1 179 ? 13.911 11.824 -20.938 1.00 73.81 179 ILE A O 1
ATOM 1388 N N . ILE A 1 180 ? 12.207 10.375 -20.929 1.00 73.50 180 ILE A N 1
ATOM 1389 C CA . ILE A 1 180 ? 12.890 9.305 -20.202 1.00 73.50 180 ILE A CA 1
ATOM 1390 C C . ILE A 1 180 ? 13.227 8.183 -21.181 1.00 73.50 180 ILE A C 1
ATOM 1392 O O . ILE A 1 180 ? 12.410 7.823 -22.025 1.00 73.50 180 ILE A O 1
ATOM 1396 N N . GLU A 1 181 ? 14.420 7.600 -21.046 1.00 74.44 181 GLU A N 1
ATOM 1397 C CA . GLU A 1 181 ? 14.806 6.443 -21.852 1.00 74.44 181 GLU A CA 1
ATOM 1398 C C . GLU A 1 181 ? 13.778 5.303 -21.727 1.00 74.44 181 GLU A C 1
ATOM 1400 O O . GLU A 1 181 ? 13.331 5.004 -20.613 1.00 74.44 181 GLU A O 1
ATOM 1405 N N . PRO A 1 182 ? 13.424 4.610 -22.827 1.00 69.81 182 PRO A N 1
ATOM 1406 C CA . PRO A 1 182 ? 12.415 3.546 -22.805 1.00 69.81 182 PRO A CA 1
ATOM 1407 C C . PRO A 1 182 ? 12.726 2.416 -21.811 1.00 69.81 182 PRO A C 1
ATOM 1409 O O . PRO A 1 182 ? 11.814 1.843 -21.214 1.00 69.81 182 PRO A O 1
ATOM 1412 N N . SER A 1 183 ? 14.014 2.131 -21.591 1.00 74.44 183 SER A N 1
ATOM 1413 C CA . SER A 1 183 ? 14.535 1.171 -20.604 1.00 74.44 183 SER A CA 1
ATOM 1414 C C . SER A 1 183 ? 14.136 1.505 -19.161 1.00 74.44 183 SER A C 1
ATOM 1416 O O . SER A 1 183 ? 14.047 0.606 -18.328 1.00 74.44 183 SER A O 1
ATOM 1418 N N . ILE A 1 184 ? 13.855 2.778 -18.871 1.00 79.06 184 ILE A N 1
ATOM 1419 C CA . ILE A 1 184 ? 13.495 3.304 -17.549 1.00 79.06 184 ILE A CA 1
ATOM 1420 C C . ILE A 1 184 ? 12.012 3.704 -17.505 1.00 79.06 184 ILE A C 1
ATOM 1422 O O . ILE A 1 184 ? 11.335 3.470 -16.501 1.00 79.06 184 ILE A O 1
ATOM 1426 N N . ALA A 1 185 ? 11.477 4.265 -18.593 1.00 82.31 185 ALA A N 1
ATOM 1427 C CA . ALA A 1 185 ? 10.096 4.734 -18.695 1.00 82.31 185 ALA A CA 1
ATOM 1428 C C . ALA A 1 185 ? 9.076 3.625 -18.393 1.00 82.31 185 ALA A C 1
ATOM 1430 O O . ALA A 1 185 ? 8.135 3.814 -17.625 1.00 82.31 185 ALA A O 1
ATOM 1431 N N . ASN A 1 186 ? 9.305 2.444 -18.953 1.00 82.94 186 ASN A N 1
ATOM 1432 C CA . ASN A 1 186 ? 8.444 1.275 -18.830 1.00 82.94 186 ASN A CA 1
ATOM 1433 C C . ASN A 1 186 ? 8.390 0.705 -17.388 1.00 82.94 186 ASN A C 1
ATOM 1435 O O . ASN A 1 186 ? 7.297 0.534 -16.839 1.00 82.94 186 ASN A O 1
ATOM 1439 N N . PRO A 1 187 ? 9.531 0.479 -16.708 1.00 86.69 187 PRO A N 1
ATOM 1440 C CA . PRO A 1 187 ? 9.547 0.166 -15.277 1.00 86.69 187 PRO A CA 1
ATOM 1441 C C . PRO A 1 187 ? 8.922 1.250 -14.388 1.00 86.69 187 PRO A C 1
ATOM 1443 O O . PRO A 1 187 ? 8.245 0.927 -13.412 1.00 86.69 187 PRO A O 1
ATOM 1446 N N . LEU A 1 188 ? 9.095 2.535 -14.722 1.00 86.75 188 LEU A N 1
ATOM 1447 C CA . LEU A 1 188 ? 8.438 3.627 -13.999 1.00 86.75 188 LEU A CA 1
ATOM 1448 C C . LEU A 1 188 ? 6.917 3.582 -14.163 1.00 86.75 188 LEU A C 1
ATOM 1450 O O . LEU A 1 188 ? 6.204 3.747 -13.178 1.00 86.75 188 LEU A O 1
ATOM 1454 N N . LEU A 1 189 ? 6.401 3.289 -15.358 1.00 86.38 189 LEU A N 1
ATOM 1455 C CA . LEU A 1 189 ? 4.969 3.053 -15.560 1.00 86.38 189 LEU A CA 1
ATOM 1456 C C . LEU A 1 189 ? 4.455 1.905 -14.681 1.00 86.38 189 LEU A C 1
ATOM 1458 O O . LEU A 1 189 ? 3.375 2.018 -14.100 1.00 86.38 189 LEU A O 1
ATOM 1462 N N . ALA A 1 190 ? 5.246 0.844 -14.500 1.00 88.88 190 ALA A N 1
ATOM 1463 C CA . ALA A 1 190 ? 4.885 -0.236 -13.586 1.00 88.88 190 ALA A CA 1
ATOM 1464 C C . ALA A 1 190 ? 4.797 0.232 -12.120 1.00 88.88 190 ALA A C 1
ATOM 1466 O O . ALA A 1 190 ? 3.862 -0.161 -11.419 1.00 88.88 190 ALA A O 1
ATOM 1467 N N . VAL A 1 191 ? 5.689 1.127 -11.666 1.00 90.12 191 VAL A N 1
ATOM 1468 C CA . VAL A 1 191 ? 5.585 1.787 -10.344 1.00 90.12 191 VAL A CA 1
ATOM 1469 C C . VAL A 1 191 ? 4.261 2.537 -10.213 1.00 90.12 191 VAL A C 1
ATOM 1471 O O . VAL A 1 191 ? 3.574 2.427 -9.198 1.00 90.12 191 VAL A O 1
ATOM 1474 N N . LEU A 1 192 ? 3.849 3.265 -11.247 1.00 87.62 192 LEU A N 1
ATOM 1475 C CA . LEU A 1 192 ? 2.592 4.013 -11.212 1.00 87.62 192 LEU A CA 1
ATOM 1476 C C . LEU A 1 192 ? 1.376 3.117 -11.207 1.00 87.62 192 LEU A C 1
ATOM 1478 O O . LEU A 1 192 ? 0.427 3.398 -10.478 1.00 87.62 192 LEU A O 1
ATOM 1482 N N . GLY A 1 193 ? 1.390 2.042 -11.989 1.00 86.44 193 GLY A N 1
ATOM 1483 C CA . GLY A 1 193 ? 0.331 1.047 -11.937 1.00 86.44 193 GLY A CA 1
ATOM 1484 C C . GLY A 1 193 ? 0.272 0.411 -10.543 1.00 86.44 193 GLY A C 1
ATOM 1485 O O . GLY A 1 193 ? -0.789 0.380 -9.930 1.00 86.44 193 GLY A O 1
ATOM 1486 N N . GLY A 1 194 ? 1.411 0.038 -9.954 1.00 88.00 194 GLY A N 1
ATOM 1487 C CA . GLY A 1 194 ? 1.467 -0.485 -8.586 1.00 88.00 194 GLY A CA 1
ATOM 1488 C C . GLY A 1 194 ? 0.861 0.475 -7.554 1.00 88.00 194 GLY A C 1
ATOM 1489 O O . GLY A 1 194 ? 0.066 0.069 -6.705 1.00 88.00 194 GLY A O 1
ATOM 1490 N N . TYR A 1 195 ? 1.180 1.766 -7.663 1.00 86.12 195 TYR A N 1
ATOM 1491 C CA . TYR A 1 195 ? 0.645 2.811 -6.791 1.00 86.12 195 TYR A CA 1
ATOM 1492 C C . TYR A 1 195 ? -0.860 3.042 -7.007 1.00 86.12 195 TYR A C 1
ATOM 1494 O O . TYR A 1 195 ? -1.638 3.090 -6.053 1.00 86.12 195 TYR A O 1
ATOM 1502 N N . SER A 1 196 ? -1.282 3.159 -8.267 1.00 84.62 196 SER A N 1
ATOM 1503 C CA . SER A 1 196 ? -2.669 3.437 -8.662 1.00 84.62 196 SER A CA 1
ATOM 1504 C C . SER A 1 196 ? -3.586 2.217 -8.585 1.00 84.62 196 SER A C 1
ATOM 1506 O O . SER A 1 196 ? -4.803 2.368 -8.644 1.00 84.62 196 SER A O 1
ATOM 1508 N N . GLY A 1 197 ? -3.055 1.014 -8.354 1.00 79.50 197 GLY A N 1
ATOM 1509 C CA . GLY A 1 197 ? -3.848 -0.196 -8.129 1.00 79.50 197 GLY A CA 1
ATOM 1510 C C . GLY A 1 197 ? -4.791 -0.102 -6.921 1.00 79.50 197 GLY A C 1
ATOM 1511 O O . GLY A 1 197 ? -5.750 -0.868 -6.829 1.00 79.50 197 GLY A O 1
ATOM 1512 N N . SER A 1 198 ? -4.589 0.858 -6.009 1.00 74.69 198 SER A N 1
ATOM 1513 C CA . SER A 1 198 ? -5.580 1.212 -4.980 1.00 74.69 198 SER A CA 1
ATOM 1514 C C . SER A 1 198 ? -6.925 1.620 -5.570 1.00 74.69 198 SER A C 1
ATOM 1516 O O . SER A 1 198 ? -7.950 1.283 -4.995 1.00 74.69 198 SER A O 1
ATOM 1518 N N . ILE A 1 199 ? -6.930 2.256 -6.738 1.00 71.25 199 ILE A N 1
ATOM 1519 C CA . ILE A 1 199 ? -8.136 2.669 -7.451 1.00 71.25 199 ILE A CA 1
ATOM 1520 C C . ILE A 1 199 ? -8.916 1.448 -7.935 1.00 71.25 199 ILE A C 1
ATOM 1522 O O . ILE A 1 199 ? -10.134 1.411 -7.820 1.00 71.25 199 ILE A O 1
ATOM 1526 N N . VAL A 1 200 ? -8.226 0.419 -8.434 1.00 71.19 200 VAL A N 1
ATOM 1527 C CA . VAL A 1 200 ? -8.856 -0.849 -8.835 1.00 71.19 200 VAL A CA 1
ATOM 1528 C C . VAL A 1 200 ? -9.453 -1.550 -7.616 1.00 71.19 200 VAL A C 1
ATOM 1530 O O . VAL A 1 200 ? -10.584 -2.031 -7.655 1.00 71.19 200 VAL A O 1
ATOM 1533 N N . VAL A 1 201 ? -8.718 -1.547 -6.503 1.00 70.44 201 VAL A N 1
ATOM 1534 C CA . VAL A 1 201 ? -9.198 -2.062 -5.216 1.00 70.44 201 VAL A CA 1
ATOM 1535 C C . VAL A 1 201 ? -10.423 -1.282 -4.723 1.00 70.44 201 VAL A C 1
ATOM 1537 O O . VAL A 1 201 ? -11.373 -1.889 -4.237 1.00 70.44 201 VAL A O 1
ATOM 1540 N N . GLU A 1 202 ? -10.433 0.042 -4.857 1.00 67.25 202 GLU A N 1
ATOM 1541 C CA . GLU A 1 202 ? -11.550 0.912 -4.481 1.00 67.25 202 GLU A CA 1
ATOM 1542 C C . GLU A 1 202 ? -12.756 0.750 -5.414 1.00 67.25 202 GLU A C 1
ATOM 1544 O O . GLU A 1 202 ? -13.887 0.693 -4.940 1.00 67.25 202 GLU A O 1
ATOM 1549 N N . ALA A 1 203 ? -12.543 0.596 -6.720 1.00 65.31 203 ALA A N 1
ATOM 1550 C CA . ALA A 1 203 ? -13.598 0.324 -7.694 1.00 65.31 203 ALA A CA 1
ATOM 1551 C C . ALA A 1 203 ? -14.260 -1.037 -7.435 1.00 65.31 203 ALA A C 1
ATOM 1553 O O . ALA A 1 203 ? -15.487 -1.139 -7.463 1.00 65.31 203 ALA A O 1
ATOM 1554 N N . TYR A 1 204 ? -13.461 -2.054 -7.090 1.00 66.81 204 TYR A N 1
ATOM 1555 C CA . TYR A 1 204 ? -13.956 -3.358 -6.643 1.00 66.81 204 TYR A CA 1
ATOM 1556 C C . TYR A 1 204 ? -14.773 -3.266 -5.342 1.00 66.81 204 TYR A C 1
ATOM 1558 O O . TYR A 1 204 ? -15.666 -4.077 -5.116 1.00 66.81 204 TYR A O 1
ATOM 1566 N N . ARG A 1 205 ? -14.489 -2.279 -4.481 1.00 63.00 205 ARG A N 1
ATOM 1567 C CA . ARG A 1 205 ? -15.218 -2.039 -3.223 1.00 63.00 205 ARG A CA 1
ATOM 1568 C C . ARG A 1 205 ? -16.480 -1.178 -3.398 1.00 63.00 205 ARG A C 1
ATOM 1570 O O . ARG A 1 205 ? -17.446 -1.405 -2.682 1.00 63.00 205 ARG A O 1
ATOM 1577 N N . GLY A 1 206 ? -16.474 -0.192 -4.301 1.00 55.59 206 GLY A N 1
ATOM 1578 C CA . GLY A 1 206 ? -17.450 0.912 -4.319 1.00 55.59 206 GLY A CA 1
ATOM 1579 C C . GLY A 1 206 ? -18.464 0.951 -5.473 1.00 55.59 206 GLY A C 1
ATOM 1580 O O . GLY A 1 206 ? -19.381 1.773 -5.436 1.00 55.59 206 GLY A O 1
ATOM 1581 N N . GLY A 1 207 ? -18.341 0.106 -6.501 1.00 53.84 207 GLY A N 1
ATOM 1582 C CA . GLY A 1 207 ? -19.249 0.125 -7.659 1.00 53.84 207 GLY A CA 1
ATOM 1583 C C . GLY A 1 207 ? -19.192 1.413 -8.515 1.00 53.84 207 GLY A C 1
ATOM 1584 O O . GLY A 1 207 ? -18.416 2.336 -8.273 1.00 53.84 207 GLY A O 1
ATOM 1585 N N . VAL A 1 208 ? -20.032 1.479 -9.560 1.00 44.50 208 VAL A N 1
ATOM 1586 C CA . VAL A 1 208 ? -19.930 2.364 -10.756 1.00 44.50 208 VAL A CA 1
ATOM 1587 C C . VAL A 1 208 ? -19.806 3.883 -10.483 1.00 44.50 208 VAL A C 1
ATOM 1589 O O . VAL A 1 208 ? -19.275 4.616 -11.318 1.00 44.50 208 VAL A O 1
ATOM 1592 N N . ARG A 1 209 ? -20.207 4.398 -9.309 1.00 49.19 209 ARG A N 1
ATOM 1593 C CA . ARG A 1 209 ? -20.077 5.837 -8.962 1.00 49.19 209 ARG A CA 1
ATOM 1594 C C . ARG A 1 209 ? -18.622 6.330 -8.842 1.00 49.19 209 ARG A C 1
ATOM 1596 O O . ARG A 1 209 ? -18.393 7.537 -8.888 1.00 49.19 209 ARG A O 1
ATOM 1603 N N . MET A 1 210 ? -17.648 5.425 -8.739 1.00 49.78 210 MET A N 1
ATOM 1604 C CA . MET A 1 210 ? -16.236 5.734 -8.467 1.00 49.78 210 MET A CA 1
ATOM 1605 C C . MET A 1 210 ? -15.396 6.162 -9.687 1.00 49.78 210 MET A C 1
ATOM 1607 O O . MET A 1 210 ? -14.314 6.720 -9.514 1.00 49.78 210 MET A O 1
ATOM 1611 N N . TYR A 1 211 ? -15.884 5.986 -10.921 1.00 44.19 211 TYR A N 1
ATOM 1612 C CA . TYR A 1 211 ? -15.079 6.223 -12.135 1.00 44.19 211 TYR A CA 1
ATOM 1613 C C . TYR A 1 211 ? -14.594 7.683 -12.288 1.00 44.19 211 TYR A C 1
ATOM 1615 O O . TYR A 1 211 ? -13.498 7.937 -12.783 1.00 44.19 211 TYR A O 1
ATOM 1623 N N . ARG A 1 212 ? -15.362 8.672 -11.800 1.00 49.22 212 ARG A N 1
ATOM 1624 C CA . ARG A 1 212 ? -14.951 10.095 -11.827 1.00 49.22 212 ARG A CA 1
ATOM 1625 C C . ARG A 1 212 ? -13.898 10.442 -10.772 1.00 49.22 212 ARG A C 1
ATOM 1627 O O . ARG A 1 212 ? -13.034 11.274 -11.030 1.00 49.22 212 ARG A O 1
ATOM 1634 N N . LEU A 1 213 ? -13.963 9.810 -9.600 1.00 51.34 213 LEU A N 1
ATOM 1635 C CA . LEU A 1 213 ? -12.973 9.975 -8.528 1.00 51.34 213 LEU A CA 1
ATOM 1636 C C . LEU A 1 213 ? -11.638 9.337 -8.929 1.00 51.34 213 LEU A C 1
ATOM 1638 O O . LEU A 1 213 ? -10.578 9.918 -8.710 1.00 51.34 213 LEU A O 1
ATOM 1642 N N . MET A 1 214 ? -11.721 8.200 -9.618 1.00 49.19 214 MET A N 1
ATOM 1643 C CA . MET A 1 214 ? -10.614 7.503 -10.263 1.00 49.19 214 MET A CA 1
ATOM 1644 C C . MET A 1 214 ? -9.882 8.381 -11.290 1.00 49.19 214 MET A C 1
ATOM 1646 O O . MET A 1 214 ? -8.668 8.532 -11.186 1.00 49.19 214 MET A O 1
ATOM 1650 N N . ILE A 1 215 ? -10.590 9.031 -12.222 1.00 53.78 215 ILE A N 1
ATOM 1651 C CA . ILE A 1 215 ? -9.960 9.950 -13.194 1.00 53.78 215 ILE A CA 1
ATOM 1652 C C . ILE A 1 215 ? -9.240 11.102 -12.477 1.00 53.78 215 ILE A C 1
ATOM 1654 O O . ILE A 1 215 ? -8.115 11.446 -12.835 1.00 53.78 215 ILE A O 1
ATOM 1658 N N . ARG A 1 216 ? -9.849 11.659 -11.424 1.00 56.53 216 ARG A N 1
ATOM 1659 C CA . ARG A 1 216 ? -9.271 12.771 -10.656 1.00 56.53 216 ARG A CA 1
ATOM 1660 C C . ARG A 1 216 ? -7.995 12.364 -9.909 1.00 56.53 216 ARG A C 1
ATOM 1662 O O . ARG A 1 216 ? -6.997 13.069 -9.982 1.00 56.53 216 ARG A O 1
ATOM 1669 N N . ARG A 1 217 ? -7.993 11.188 -9.271 1.00 55.88 217 ARG A N 1
ATOM 1670 C CA . ARG A 1 217 ? -6.818 10.614 -8.591 1.00 55.88 217 ARG A CA 1
ATOM 1671 C C . ARG A 1 217 ? -5.683 10.304 -9.563 1.00 55.88 217 ARG A C 1
ATOM 1673 O O . ARG A 1 217 ? -4.537 10.620 -9.269 1.00 55.88 217 ARG A O 1
ATOM 1680 N N . VAL A 1 218 ? -5.984 9.730 -10.730 1.00 51.41 218 VAL A N 1
ATOM 1681 C CA . VAL A 1 218 ? -4.974 9.481 -11.774 1.00 51.41 218 VAL A CA 1
ATOM 1682 C C . VAL A 1 218 ? -4.350 10.795 -12.249 1.00 51.41 218 VAL A C 1
ATOM 1684 O O . VAL A 1 218 ? -3.132 10.869 -12.383 1.00 51.41 218 VAL A O 1
ATOM 1687 N N . GLN A 1 219 ? -5.148 11.850 -12.431 1.00 57.84 219 GLN A N 1
ATOM 1688 C CA . GLN A 1 219 ? -4.647 13.178 -12.800 1.00 57.84 219 GLN A CA 1
ATOM 1689 C C . GLN A 1 219 ? -3.761 13.804 -11.712 1.00 57.84 219 GLN A C 1
ATOM 1691 O O . GLN A 1 219 ? -2.718 14.368 -12.036 1.00 57.84 219 GLN A O 1
ATOM 1696 N N . GLU A 1 220 ? -4.127 13.671 -10.435 1.00 63.34 220 GLU A N 1
ATOM 1697 C CA . GLU A 1 220 ? -3.309 14.129 -9.301 1.00 63.34 220 GLU A CA 1
ATOM 1698 C C . GLU A 1 220 ? -1.959 13.398 -9.238 1.00 63.34 220 GLU A C 1
ATOM 1700 O O . GLU A 1 220 ? -0.922 14.030 -9.040 1.00 63.34 220 GLU A O 1
ATOM 1705 N N . ILE A 1 221 ? -1.953 12.083 -9.479 1.00 56.47 221 ILE A N 1
ATOM 1706 C CA . ILE A 1 221 ? -0.731 11.267 -9.533 1.00 56.47 221 ILE A CA 1
ATOM 1707 C C . ILE A 1 221 ? 0.154 11.697 -10.703 1.00 56.47 221 ILE A C 1
ATOM 1709 O O . ILE A 1 221 ? 1.358 11.876 -10.526 1.00 56.47 221 ILE A O 1
ATOM 1713 N N . TYR A 1 222 ? -0.435 11.910 -11.882 1.00 55.12 222 TYR A N 1
ATOM 1714 C CA . TYR A 1 222 ? 0.291 12.361 -13.071 1.00 55.12 222 TYR A CA 1
ATOM 1715 C C . TYR A 1 222 ? 0.900 13.756 -12.871 1.00 55.12 222 TYR A C 1
ATOM 1717 O O . TYR A 1 222 ? 2.030 14.015 -13.287 1.00 55.12 222 TYR A O 1
ATOM 1725 N N . ALA A 1 223 ? 0.170 14.655 -12.203 1.00 64.25 223 ALA A N 1
ATOM 1726 C CA . ALA A 1 223 ? 0.651 15.989 -11.862 1.00 64.25 223 ALA A CA 1
ATOM 1727 C C . ALA A 1 223 ? 1.815 15.930 -10.863 1.00 64.25 223 ALA A C 1
ATOM 1729 O O . ALA A 1 223 ? 2.859 16.533 -11.113 1.00 64.25 223 ALA A O 1
ATOM 1730 N N . TRP A 1 224 ? 1.670 15.154 -9.784 1.00 64.25 224 TRP A N 1
ATOM 1731 C CA . TRP A 1 224 ? 2.728 14.958 -8.793 1.00 64.25 224 TRP A CA 1
ATOM 1732 C C . TRP A 1 224 ? 3.993 14.370 -9.426 1.00 64.25 224 TRP A C 1
ATOM 1734 O O . TRP A 1 224 ? 5.077 14.923 -9.265 1.00 64.25 224 TRP A O 1
ATOM 1744 N N . MET A 1 225 ? 3.849 13.322 -10.239 1.00 53.66 225 MET A N 1
ATOM 1745 C CA . MET A 1 225 ? 4.947 12.725 -11.001 1.00 53.66 225 MET A CA 1
ATOM 1746 C C . MET A 1 225 ? 5.684 13.722 -11.881 1.00 53.66 225 MET A C 1
ATOM 1748 O O . MET A 1 225 ? 6.912 13.729 -11.915 1.00 53.66 225 MET A O 1
ATOM 1752 N N . ARG A 1 226 ? 4.937 14.523 -12.647 1.00 65.06 226 ARG A N 1
ATOM 1753 C CA . ARG A 1 226 ? 5.521 15.506 -13.556 1.00 65.06 226 ARG A CA 1
ATOM 1754 C C . ARG A 1 226 ? 6.359 16.515 -12.772 1.00 65.06 226 ARG A C 1
ATOM 1756 O O . ARG A 1 226 ? 7.417 16.919 -13.250 1.00 65.06 226 ARG A O 1
ATOM 1763 N N . GLU A 1 227 ? 5.908 16.901 -11.582 1.00 65.00 227 GLU A N 1
ATOM 1764 C CA . GLU A 1 227 ? 6.646 17.789 -10.683 1.00 65.00 227 GLU A CA 1
ATOM 1765 C C . GLU A 1 227 ? 7.899 17.108 -10.113 1.00 65.00 227 GLU A C 1
ATOM 1767 O O . GLU A 1 227 ? 8.989 17.675 -10.170 1.00 65.00 227 GLU A O 1
ATOM 1772 N N . SER A 1 228 ? 7.779 15.864 -9.642 1.00 57.62 228 SER A N 1
ATOM 1773 C CA . SER A 1 228 ? 8.905 15.090 -9.107 1.00 57.62 228 SER A CA 1
ATOM 1774 C C . SER A 1 228 ? 9.975 14.810 -10.163 1.00 57.62 228 SER A C 1
ATOM 1776 O O . SER A 1 228 ? 11.160 14.969 -9.885 1.00 57.62 228 SER A O 1
ATOM 1778 N N . LEU A 1 229 ? 9.585 14.461 -11.390 1.00 60.09 229 LEU A N 1
ATOM 1779 C CA . LEU A 1 229 ? 10.512 14.248 -12.505 1.00 60.09 229 LEU A CA 1
ATOM 1780 C C . LEU A 1 229 ? 11.218 15.541 -12.918 1.00 60.09 229 LEU A C 1
ATOM 1782 O O . LEU A 1 229 ? 12.421 15.518 -13.176 1.00 60.09 229 LEU A O 1
ATOM 1786 N N . ARG A 1 230 ? 10.509 16.679 -12.925 1.00 69.75 230 ARG A N 1
ATOM 1787 C CA . ARG A 1 230 ? 11.130 17.995 -13.144 1.00 69.75 230 ARG A CA 1
ATOM 1788 C C . ARG A 1 230 ? 12.162 18.311 -12.068 1.00 69.75 230 ARG A C 1
ATOM 1790 O O . ARG A 1 230 ? 13.258 18.757 -12.398 1.00 69.75 230 ARG A O 1
ATOM 1797 N N . TRP A 1 231 ? 11.840 18.041 -10.805 1.00 71.50 231 TRP A N 1
ATOM 1798 C CA . TRP A 1 231 ? 12.769 18.244 -9.698 1.00 71.50 231 TRP A CA 1
ATOM 1799 C C . TRP A 1 231 ? 14.010 17.349 -9.819 1.00 71.50 231 TRP A C 1
ATOM 1801 O O . TRP A 1 231 ? 15.127 17.856 -9.753 1.00 71.50 231 TRP A O 1
ATOM 1811 N N . ILE A 1 232 ? 13.836 16.052 -10.096 1.00 59.81 232 ILE A N 1
ATOM 1812 C CA . ILE A 1 232 ? 14.946 15.105 -10.302 1.00 59.81 232 ILE A CA 1
ATOM 1813 C C . ILE A 1 232 ? 15.835 15.555 -11.465 1.00 59.81 232 ILE A C 1
ATOM 1815 O O . ILE A 1 232 ? 17.055 15.603 -11.322 1.00 59.81 232 ILE A O 1
ATOM 1819 N N . HIS A 1 233 ? 15.242 15.941 -12.596 1.00 63.31 233 HIS A N 1
ATOM 1820 C CA . HIS A 1 233 ? 15.992 16.452 -13.740 1.00 63.31 233 HIS A CA 1
ATOM 1821 C C . HIS A 1 233 ? 16.812 17.698 -13.372 1.00 63.31 233 HIS A C 1
ATOM 1823 O O . HIS A 1 233 ? 17.980 17.808 -13.743 1.00 63.31 233 HIS A O 1
ATOM 1829 N N . HIS A 1 234 ? 16.232 18.610 -12.588 1.00 70.31 234 HIS A N 1
ATOM 1830 C CA . HIS A 1 234 ? 16.921 19.809 -12.123 1.00 70.31 234 HIS A CA 1
ATOM 1831 C C . HIS A 1 234 ? 18.096 19.482 -11.190 1.00 70.31 234 HIS A C 1
ATOM 1833 O O . HIS A 1 234 ? 19.180 20.049 -11.336 1.00 70.31 234 HIS A O 1
ATOM 1839 N N . VAL A 1 235 ? 17.916 18.517 -10.285 1.00 62.19 235 VAL A N 1
ATOM 1840 C CA . VAL A 1 235 ? 18.982 18.017 -9.407 1.00 62.19 235 VAL A CA 1
ATOM 1841 C C . VAL A 1 235 ? 20.119 17.412 -10.231 1.00 62.19 235 VAL A C 1
ATOM 1843 O O . VAL A 1 235 ? 21.269 17.802 -10.034 1.00 62.19 235 VAL A O 1
ATOM 1846 N N . ILE A 1 236 ? 19.820 16.546 -11.204 1.00 63.56 236 ILE A N 1
ATOM 1847 C CA . ILE A 1 236 ? 20.831 15.926 -12.079 1.00 63.56 236 ILE A CA 1
ATOM 1848 C C . ILE A 1 236 ? 21.620 16.996 -12.850 1.00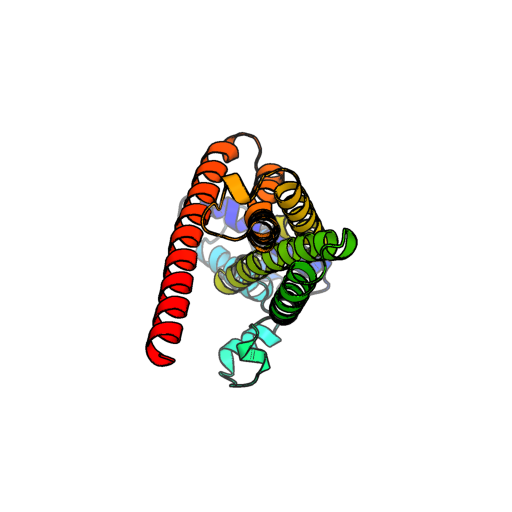 63.56 236 ILE A C 1
ATOM 1850 O O . ILE A 1 236 ? 22.852 16.976 -12.845 1.00 63.56 236 ILE A O 1
ATOM 1854 N N . GLN A 1 237 ? 20.940 17.983 -13.443 1.00 70.06 237 GLN A N 1
ATOM 1855 C CA . GLN A 1 237 ? 21.618 19.083 -14.139 1.00 70.06 237 GLN A CA 1
ATOM 1856 C C . GLN A 1 237 ? 22.492 19.931 -13.204 1.00 70.06 237 GLN A C 1
ATOM 1858 O O . GLN A 1 237 ? 23.577 20.363 -13.595 1.00 70.06 237 GLN A O 1
ATOM 1863 N N . SER A 1 238 ? 22.045 20.167 -11.966 1.00 69.12 238 SER A N 1
ATOM 1864 C CA . SER A 1 238 ? 22.816 20.926 -10.975 1.00 69.12 238 SER A CA 1
ATOM 1865 C C . SER A 1 238 ? 24.098 20.208 -10.541 1.00 69.12 238 SER A C 1
ATOM 1867 O O . SER A 1 238 ? 25.101 20.863 -10.261 1.00 69.12 238 SER A O 1
ATOM 1869 N N . ILE A 1 239 ? 24.081 18.871 -10.530 1.00 63.06 239 ILE A N 1
ATOM 1870 C CA . ILE A 1 239 ? 25.242 18.036 -10.212 1.00 63.06 239 ILE A CA 1
ATOM 1871 C C . ILE A 1 239 ? 26.241 18.068 -11.374 1.00 63.06 239 ILE A C 1
ATOM 1873 O O . ILE A 1 239 ? 27.418 18.326 -11.143 1.00 63.06 239 ILE A O 1
ATOM 1877 N N . HIS A 1 240 ? 25.781 17.914 -12.621 1.00 55.75 240 HIS A N 1
ATOM 1878 C CA . HIS A 1 240 ? 26.658 17.968 -13.798 1.00 55.75 240 HIS A CA 1
ATOM 1879 C C . HIS A 1 240 ? 27.339 19.327 -14.013 1.00 55.75 240 HIS A C 1
ATOM 1881 O O . HIS A 1 240 ? 28.492 19.363 -14.430 1.00 55.75 240 HIS A O 1
ATOM 1887 N N . ARG A 1 241 ? 26.682 20.446 -13.676 1.00 61.53 241 ARG A N 1
ATOM 1888 C CA . ARG A 1 241 ? 27.308 21.783 -13.738 1.00 61.53 241 ARG A CA 1
ATOM 1889 C C . ARG A 1 241 ? 28.386 22.027 -12.683 1.00 61.53 241 ARG A C 1
ATOM 1891 O O . ARG A 1 241 ? 29.143 22.972 -12.831 1.00 61.53 241 ARG A O 1
ATOM 1898 N N . LYS A 1 242 ? 28.421 21.241 -11.605 1.00 53.84 242 LYS A N 1
ATOM 1899 C CA . LYS A 1 242 ? 29.449 21.354 -10.556 1.00 53.84 242 LYS A CA 1
ATOM 1900 C C . LYS A 1 242 ? 30.660 20.455 -10.807 1.00 53.84 242 LYS A C 1
ATOM 1902 O O . LYS A 1 242 ? 31.667 20.615 -10.129 1.00 53.84 242 LYS A O 1
ATOM 1907 N N . SER A 1 243 ? 30.542 19.499 -11.726 1.00 49.59 243 SER A N 1
ATOM 1908 C CA . SER A 1 243 ? 31.608 18.568 -12.112 1.00 49.59 243 SER A CA 1
ATOM 1909 C C . SER A 1 243 ? 32.354 18.964 -13.394 1.00 49.59 243 SER A C 1
ATOM 1911 O O . SER A 1 243 ? 33.267 18.245 -13.789 1.00 49.59 243 SER A O 1
ATOM 1913 N N . ALA A 1 244 ? 31.946 20.058 -14.043 1.00 48.47 244 ALA A N 1
ATOM 1914 C CA . ALA A 1 244 ? 32.611 20.684 -15.188 1.00 48.47 244 ALA A CA 1
ATOM 1915 C C . ALA A 1 244 ? 33.205 22.027 -14.752 1.00 48.47 244 ALA A C 1
ATOM 1917 O O . ALA A 1 244 ? 34.289 22.375 -15.265 1.00 48.47 244 ALA A O 1
#

pLDDT: mean 71.07, std 14.92, range [38.69, 94.31]

Radius of gyration: 23.24 Å; Cα contacts (8 Å, |Δi|>4): 253; chains: 1; bounding box: 68×35×57 Å